Protein AF-A0A373ZWE9-F1 (afdb_monomer)

Sequence (363 aa):
MNSPKEQDCVLLTLTKDNKIERVRHCTHSDDKLRDYFDAIIAKFKNDFYAMKDIWVLKMVFTDKSRIPDIAIMDQYETLQKLLRNPQLYGIKEHKAFLVHDLDFCSLHGFDPLSYEGAHEKIAKRIGVYAYTDDFRAIRTDRGVHVFTSDETGDHAIENCLSYYEGHFFSTKRGTDRFDLITVRPIDQIPQGILNPFADTVDWNTAPLDLPDDFFCKGVTMLELTEKKIDMLPTVSNYWSFSHENEISDISSSTDVYDYCCLIGICEGDIQRPDMIEGEWYESFSLENRFDDLLEELDDCDDNIERENVSSRIKKLAAKILTEEFADFRYCREPEKIEEQLQQIQTPETEDFQENSNKPKMKI

Solvent-accessible surface area (backbone atoms only — not comparable to full-atom values): 20715 Å² total; per-residue (Å²): 132,83,71,81,75,76,40,31,31,41,40,36,34,26,42,76,87,63,44,75,78,44,80,46,83,41,54,68,58,64,69,60,53,50,57,48,51,52,55,50,35,64,72,38,68,91,35,70,81,57,23,46,43,25,37,36,40,40,36,32,30,77,46,70,89,52,60,73,68,61,89,81,48,64,55,61,64,50,51,51,52,49,66,65,42,30,65,84,52,35,37,80,47,71,50,65,42,43,42,47,57,51,42,51,14,62,76,73,70,40,52,59,87,41,77,76,27,29,58,33,52,48,34,71,73,72,61,80,77,87,70,56,93,45,28,43,31,41,38,42,75,81,33,27,36,38,19,50,78,46,74,62,14,52,52,4,50,50,43,44,50,27,51,51,53,58,30,45,38,35,73,46,40,58,45,62,48,40,29,40,27,43,35,44,67,75,44,89,75,62,75,88,28,51,28,43,48,57,87,76,68,63,86,83,60,44,57,62,70,53,64,70,59,47,30,54,68,94,67,34,62,47,64,41,53,51,43,80,47,64,45,59,36,25,69,69,36,47,48,47,60,60,70,68,57,88,80,65,91,50,64,80,36,68,70,50,52,38,50,50,51,34,47,34,29,50,74,56,81,40,85,50,70,90,68,61,74,53,74,85,91,45,65,64,82,66,39,78,80,43,47,73,57,50,56,52,43,73,68,43,91,48,71,68,54,34,52,54,40,52,52,48,53,24,51,50,32,51,48,46,49,58,72,76,39,63,63,46,46,79,45,78,54,69,68,62,51,51,52,52,52,50,55,74,69,48,75,83,80,72,85,78,80,78,80,81,84,76,82,86,78,89,130

Nearest PDB structures (foldseek):
  8ges-assembly2_C  TM=5.532E-01  e=1.195E+00  Roseburia hominis

Structure (mmCIF, N/CA/C/O backbone):
data_AF-A0A373ZWE9-F1
#
_entry.id   AF-A0A373ZWE9-F1
#
loop_
_atom_site.group_PDB
_atom_site.id
_atom_site.type_symbol
_atom_site.label_atom_id
_atom_site.label_alt_id
_atom_site.label_comp_id
_atom_site.label_asym_id
_atom_site.label_entity_id
_atom_site.label_seq_id
_atom_site.pdbx_PDB_ins_code
_atom_site.Cartn_x
_atom_site.Cartn_y
_atom_site.Cartn_z
_atom_site.occupancy
_atom_site.B_iso_or_equiv
_atom_site.auth_seq_id
_atom_site.auth_comp_id
_atom_site.auth_asym_id
_atom_site.auth_atom_id
_atom_site.pdbx_PDB_model_num
ATOM 1 N N . MET A 1 1 ? 21.474 -36.080 -15.519 1.00 34.97 1 MET A N 1
ATOM 2 C CA . MET A 1 1 ? 21.275 -34.862 -14.708 1.00 34.97 1 MET A CA 1
ATOM 3 C C . MET A 1 1 ? 21.239 -33.698 -15.677 1.00 34.97 1 MET A C 1
ATOM 5 O O . MET A 1 1 ? 22.249 -33.444 -16.316 1.00 34.97 1 MET A O 1
ATOM 9 N N . ASN A 1 2 ? 20.069 -33.094 -15.894 1.00 35.78 2 ASN A N 1
ATOM 10 C CA . ASN A 1 2 ? 19.966 -31.901 -16.732 1.00 35.78 2 ASN A CA 1
ATOM 11 C C . ASN A 1 2 ? 20.537 -30.734 -15.931 1.00 35.78 2 ASN A C 1
ATOM 13 O O . ASN A 1 2 ? 19.997 -30.418 -14.872 1.00 35.78 2 ASN A O 1
ATOM 17 N N . SER A 1 3 ? 21.619 -30.124 -16.414 1.00 38.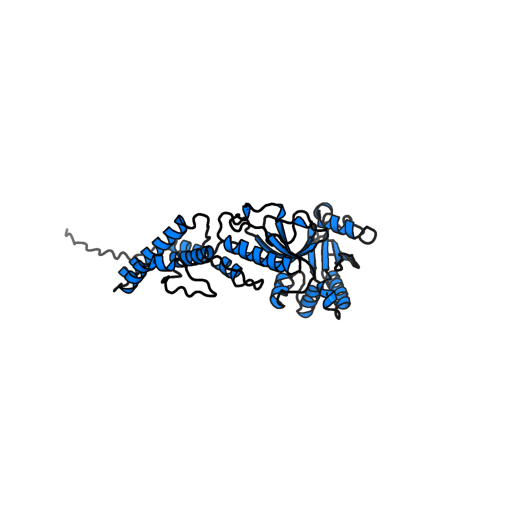97 3 SER A N 1
ATOM 18 C CA . SER A 1 3 ? 22.058 -28.816 -15.929 1.00 38.97 3 SER A CA 1
ATOM 19 C C . SER A 1 3 ? 20.858 -27.859 -15.947 1.00 38.97 3 SER A C 1
ATOM 21 O O . SER A 1 3 ? 20.056 -27.943 -16.890 1.00 38.97 3 SER A O 1
ATOM 23 N N . PRO A 1 4 ? 20.687 -26.975 -14.946 1.00 49.00 4 PRO A N 1
ATOM 24 C CA . PRO A 1 4 ? 19.680 -25.925 -15.033 1.00 49.00 4 PRO A CA 1
ATOM 25 C C . PRO A 1 4 ? 19.909 -25.193 -16.357 1.00 49.00 4 PRO A C 1
ATOM 27 O O . PRO A 1 4 ? 21.027 -24.750 -16.616 1.00 49.00 4 PRO A O 1
ATOM 30 N N . LYS A 1 5 ? 18.903 -25.150 -17.241 1.00 57.03 5 LYS A N 1
ATOM 31 C CA . LYS A 1 5 ? 19.022 -24.387 -18.490 1.00 57.03 5 LYS A CA 1
ATOM 32 C C . LYS A 1 5 ? 19.366 -22.951 -18.103 1.00 57.03 5 LYS A C 1
ATOM 34 O O . LYS A 1 5 ? 18.605 -22.348 -17.346 1.00 57.03 5 LYS A O 1
ATOM 39 N N . GLU A 1 6 ? 20.498 -22.445 -18.591 1.00 61.72 6 GLU A N 1
ATOM 40 C CA . GLU A 1 6 ? 20.842 -21.029 -18.477 1.00 61.72 6 GLU A CA 1
ATOM 41 C C . GLU A 1 6 ? 19.636 -20.220 -18.956 1.00 61.72 6 GLU A C 1
ATOM 43 O O . GLU A 1 6 ? 19.129 -20.445 -20.053 1.00 61.72 6 GLU A O 1
ATOM 48 N N . GLN A 1 7 ? 19.111 -19.358 -18.090 1.00 71.75 7 GLN A N 1
ATOM 49 C CA . GLN A 1 7 ? 17.970 -18.530 -18.448 1.00 71.75 7 GLN A CA 1
ATOM 50 C C . GLN A 1 7 ? 18.487 -17.320 -19.223 1.00 71.75 7 GLN A C 1
ATOM 52 O O . GLN A 1 7 ? 19.394 -16.621 -18.758 1.00 71.75 7 GLN A O 1
ATOM 57 N N . ASP A 1 8 ? 17.934 -17.096 -20.412 1.00 84.25 8 ASP A N 1
ATOM 58 C CA . ASP A 1 8 ? 18.274 -15.941 -21.230 1.00 84.25 8 ASP A CA 1
ATOM 59 C C . ASP A 1 8 ? 17.624 -14.685 -20.649 1.00 84.25 8 ASP A C 1
ATOM 61 O O . ASP A 1 8 ? 16.439 -14.661 -20.311 1.00 84.25 8 ASP A O 1
ATOM 65 N N . CYS A 1 9 ? 18.409 -13.625 -20.534 1.00 86.81 9 CYS A N 1
ATOM 66 C CA . CYS A 1 9 ? 18.007 -12.367 -19.939 1.00 86.81 9 CYS A CA 1
ATOM 67 C C . CYS A 1 9 ? 18.314 -11.209 -20.889 1.00 86.81 9 CYS A C 1
ATOM 69 O O . CYS A 1 9 ? 19.329 -11.193 -21.593 1.00 86.81 9 CYS A O 1
ATOM 71 N N . VAL A 1 10 ? 17.432 -10.218 -20.885 1.00 88.62 10 VAL A N 1
ATOM 72 C CA . VAL A 1 10 ? 17.630 -8.936 -21.555 1.00 88.62 10 VAL A CA 1
ATOM 73 C C . VAL A 1 10 ? 17.659 -7.847 -20.502 1.00 88.62 10 VAL A C 1
ATOM 75 O O . VAL A 1 10 ? 16.789 -7.787 -19.635 1.00 88.62 10 VAL A O 1
ATOM 78 N N . LEU A 1 11 ? 18.670 -6.994 -20.591 1.00 89.88 11 LEU A N 1
ATOM 79 C CA . LEU A 1 11 ? 18.802 -5.785 -19.795 1.00 89.88 11 LEU A CA 1
ATOM 80 C C . LEU A 1 11 ? 18.583 -4.588 -20.709 1.00 89.88 11 LEU A C 1
ATOM 82 O O . LEU A 1 11 ? 19.243 -4.474 -21.747 1.00 89.88 11 LEU A O 1
ATOM 86 N N . LEU A 1 12 ? 17.663 -3.718 -20.315 1.00 91.44 12 LEU A N 1
ATOM 87 C CA . LEU A 1 12 ? 17.390 -2.451 -20.977 1.00 91.44 12 LEU A CA 1
ATOM 88 C C . LEU A 1 12 ? 17.746 -1.309 -20.037 1.00 91.44 12 LEU A C 1
ATOM 90 O O . LEU A 1 12 ? 17.399 -1.360 -18.862 1.00 91.44 12 LEU A O 1
ATOM 94 N N . THR A 1 13 ? 18.399 -0.275 -20.554 1.00 92.06 13 THR A N 1
ATOM 95 C CA . THR A 1 13 ? 18.517 1.013 -19.861 1.00 92.06 13 THR A CA 1
ATOM 96 C C . THR A 1 13 ? 17.561 1.999 -20.507 1.00 92.06 13 THR A C 1
ATOM 98 O O . THR A 1 13 ? 17.624 2.211 -21.720 1.00 92.06 13 THR A O 1
ATOM 101 N N . LEU A 1 14 ? 16.689 2.575 -19.691 1.00 91.44 14 LEU A N 1
ATOM 102 C CA . LEU A 1 14 ? 15.626 3.483 -20.084 1.00 91.44 14 LEU A CA 1
ATOM 103 C C . LEU A 1 14 ? 15.926 4.874 -19.534 1.00 91.44 14 LEU A C 1
ATOM 105 O O . LEU A 1 14 ? 16.205 5.030 -18.343 1.00 91.44 14 LEU A O 1
ATOM 109 N N . THR A 1 15 ? 15.868 5.879 -20.402 1.00 88.75 15 THR A N 1
ATOM 110 C CA . THR A 1 15 ? 15.917 7.280 -19.973 1.00 88.75 15 THR A CA 1
ATOM 111 C C . THR A 1 15 ? 14.585 7.704 -19.350 1.00 88.75 15 THR A C 1
ATOM 113 O O . THR A 1 15 ? 13.608 6.951 -19.378 1.00 88.75 15 THR A O 1
ATOM 116 N N . LYS A 1 16 ? 14.533 8.937 -18.834 1.00 84.88 16 LYS A N 1
ATOM 117 C CA . LYS A 1 16 ? 13.309 9.574 -18.332 1.00 84.88 16 LYS A CA 1
ATOM 118 C C . LYS A 1 16 ? 12.130 9.477 -19.307 1.00 84.88 16 LYS A C 1
ATOM 120 O O . LYS A 1 16 ? 11.043 9.079 -18.923 1.00 84.88 16 LYS A O 1
ATOM 125 N N . ASP A 1 17 ? 12.381 9.734 -20.590 1.00 85.38 17 ASP A N 1
ATOM 126 C CA . ASP A 1 17 ? 11.358 9.695 -21.648 1.00 85.38 17 ASP A CA 1
ATOM 127 C C . ASP A 1 17 ? 11.088 8.275 -22.192 1.00 85.38 17 ASP A C 1
ATOM 129 O O . ASP A 1 17 ? 10.662 8.112 -23.336 1.00 85.38 17 ASP A O 1
ATOM 133 N N . ASN A 1 18 ? 11.404 7.227 -21.423 1.00 87.31 18 ASN A N 1
ATOM 134 C CA . ASN A 1 18 ? 11.279 5.814 -21.808 1.00 87.31 18 ASN A CA 1
ATOM 135 C C . ASN A 1 18 ? 12.079 5.396 -23.056 1.00 87.31 18 ASN A C 1
ATOM 137 O O . ASN A 1 18 ? 11.824 4.342 -23.645 1.00 87.31 18 ASN A O 1
ATOM 141 N N . LYS A 1 19 ? 13.080 6.181 -23.469 1.00 87.94 19 LYS A N 1
ATOM 142 C CA . LYS A 1 19 ? 13.937 5.819 -24.601 1.00 87.94 19 LYS A CA 1
ATOM 143 C C . LYS A 1 19 ? 14.907 4.717 -24.189 1.00 87.94 19 LYS A C 1
ATOM 145 O O . LYS A 1 19 ? 15.614 4.849 -23.189 1.00 87.94 19 LYS A O 1
ATOM 150 N N . ILE A 1 20 ? 15.002 3.667 -25.005 1.00 88.69 20 ILE A N 1
ATOM 151 C CA . ILE A 1 20 ? 15.985 2.601 -24.808 1.00 88.69 20 ILE A CA 1
ATOM 152 C C . ILE A 1 20 ? 17.356 3.117 -25.242 1.00 88.69 20 ILE A C 1
ATOM 154 O O . ILE A 1 20 ? 17.644 3.288 -26.426 1.00 88.69 20 ILE A O 1
ATOM 158 N N . GLU A 1 21 ? 18.223 3.365 -24.269 1.00 87.19 21 GLU A N 1
ATOM 159 C CA . GLU A 1 21 ? 19.583 3.826 -24.529 1.00 87.19 21 GLU A CA 1
ATOM 160 C C . GLU A 1 21 ? 20.548 2.658 -24.754 1.00 87.19 21 GLU A C 1
ATOM 162 O O . GLU A 1 21 ? 21.505 2.754 -25.527 1.00 87.19 21 GLU A O 1
ATOM 167 N N . ARG A 1 22 ? 20.299 1.533 -24.079 1.00 86.75 22 ARG A N 1
ATOM 168 C CA . ARG A 1 22 ? 21.155 0.352 -24.147 1.00 86.75 22 ARG A CA 1
ATOM 169 C C . ARG A 1 22 ? 20.332 -0.921 -24.049 1.00 86.75 22 ARG A C 1
ATOM 171 O O . ARG A 1 22 ? 19.412 -1.006 -23.244 1.00 86.75 22 ARG A O 1
ATOM 178 N N . VAL A 1 23 ? 20.725 -1.911 -24.847 1.00 87.06 23 VAL A N 1
ATOM 179 C CA . VAL A 1 23 ? 20.215 -3.285 -24.810 1.00 87.06 23 VAL A CA 1
ATOM 180 C C . VAL A 1 23 ? 21.400 -4.215 -24.593 1.00 87.06 23 VAL A C 1
ATOM 182 O O . VAL A 1 23 ? 22.420 -4.094 -25.278 1.00 87.06 23 VAL A O 1
ATOM 185 N N . ARG A 1 24 ? 21.291 -5.157 -23.657 1.00 86.31 24 ARG A N 1
ATOM 186 C CA . ARG A 1 24 ? 22.271 -6.236 -23.505 1.00 86.31 24 ARG A CA 1
ATOM 187 C C . ARG A 1 24 ? 21.573 -7.568 -23.320 1.00 86.31 24 ARG A C 1
ATOM 189 O O . ARG A 1 24 ? 20.715 -7.713 -22.461 1.00 86.31 24 ARG A O 1
ATOM 196 N N . HIS A 1 25 ? 22.010 -8.547 -24.101 1.00 84.69 25 HIS A N 1
ATOM 197 C CA . HIS A 1 25 ? 21.647 -9.942 -23.905 1.00 84.69 25 HIS A CA 1
ATOM 198 C C . HIS A 1 25 ? 22.666 -10.575 -22.961 1.00 84.69 25 HIS A C 1
ATOM 200 O O . HIS A 1 25 ? 23.878 -10.483 -23.191 1.00 84.69 25 HIS A O 1
ATOM 206 N N . CYS A 1 26 ? 22.188 -11.220 -21.909 1.00 77.56 26 CYS A N 1
ATOM 207 C CA . CYS A 1 26 ? 23.012 -11.967 -20.975 1.00 77.56 26 CYS A CA 1
ATOM 208 C C . CYS A 1 26 ? 22.374 -13.320 -20.658 1.00 77.56 26 CYS A C 1
ATOM 210 O O . CYS A 1 26 ? 21.183 -13.542 -20.839 1.00 77.56 26 CYS A O 1
ATOM 212 N N . THR A 1 27 ? 23.208 -14.243 -20.204 1.00 69.94 27 THR A N 1
ATOM 213 C CA . THR A 1 27 ? 22.786 -15.481 -19.550 1.00 69.94 27 THR A CA 1
ATOM 214 C C . THR A 1 27 ? 22.745 -15.204 -18.049 1.00 69.94 27 THR A C 1
ATOM 216 O O . THR A 1 27 ? 23.554 -14.408 -17.576 1.00 69.94 27 THR A O 1
ATOM 219 N N . HIS A 1 28 ? 21.842 -15.843 -17.300 1.00 60.69 28 HIS A N 1
ATOM 220 C CA . HIS A 1 28 ? 21.650 -15.640 -15.848 1.00 60.69 28 HIS A CA 1
ATOM 221 C C . HIS A 1 28 ? 22.899 -15.895 -14.966 1.00 60.69 28 HIS A C 1
ATOM 223 O O . HIS A 1 28 ? 22.828 -15.754 -13.758 1.00 60.69 28 HIS A O 1
ATOM 229 N N . SER A 1 29 ? 24.045 -16.277 -15.535 1.00 58.72 29 SER A N 1
ATOM 230 C CA . SER A 1 29 ? 25.328 -16.328 -14.827 1.00 58.72 29 SER A CA 1
ATOM 231 C C . SER A 1 29 ? 25.758 -14.914 -14.389 1.00 58.72 29 SER A C 1
ATOM 233 O O . SER A 1 29 ? 26.020 -14.066 -15.251 1.00 58.72 29 SER A O 1
ATOM 235 N N . ASP A 1 30 ? 25.841 -14.685 -13.077 1.00 62.34 30 ASP A N 1
ATOM 236 C CA . ASP A 1 30 ? 25.913 -13.373 -12.406 1.00 62.34 30 ASP A CA 1
ATOM 237 C C . ASP A 1 30 ? 27.029 -12.413 -12.874 1.00 62.34 30 ASP A C 1
ATOM 239 O O . ASP A 1 30 ? 26.850 -11.194 -12.819 1.00 62.34 30 ASP A O 1
ATOM 243 N N . ASP A 1 31 ? 28.135 -12.909 -13.436 1.00 61.44 31 ASP A N 1
ATOM 244 C CA . ASP A 1 31 ? 29.268 -12.063 -13.852 1.00 61.44 31 ASP A CA 1
ATOM 245 C C . ASP A 1 31 ? 28.891 -11.045 -14.948 1.00 61.44 31 ASP A C 1
ATOM 247 O O . ASP A 1 31 ? 29.271 -9.875 -14.901 1.00 61.44 31 ASP A O 1
ATOM 251 N N . LYS A 1 32 ? 28.068 -11.448 -15.927 1.00 69.00 32 LYS A N 1
ATOM 252 C CA . LYS A 1 32 ? 27.674 -10.564 -17.047 1.00 69.00 32 LYS A CA 1
ATOM 253 C C . LYS A 1 32 ? 26.654 -9.500 -16.641 1.00 69.00 32 LYS A C 1
ATOM 255 O O . LYS A 1 32 ? 26.522 -8.485 -17.335 1.00 69.00 32 LYS A O 1
ATOM 260 N N . LEU A 1 33 ? 25.900 -9.766 -15.575 1.00 78.75 33 LEU A N 1
ATOM 261 C CA . LEU A 1 33 ? 24.924 -8.844 -15.007 1.00 78.75 33 LEU A CA 1
ATOM 262 C C . LEU A 1 33 ? 25.649 -7.732 -14.246 1.00 78.75 33 LEU A C 1
ATOM 264 O O . LEU A 1 33 ? 25.392 -6.557 -14.506 1.00 78.75 33 LEU A O 1
ATOM 268 N N . ARG A 1 34 ? 26.613 -8.098 -13.394 1.00 81.31 34 ARG A N 1
ATOM 269 C CA . ARG A 1 34 ? 27.434 -7.134 -12.652 1.00 81.31 34 ARG A CA 1
ATOM 270 C C . ARG A 1 34 ? 28.217 -6.213 -13.589 1.00 81.31 34 ARG A C 1
ATOM 272 O O . ARG A 1 34 ? 28.085 -5.001 -13.473 1.00 81.31 34 ARG A O 1
ATOM 279 N N . ASP A 1 35 ? 28.864 -6.760 -14.621 1.00 85.12 35 ASP A N 1
ATOM 280 C CA . ASP A 1 35 ? 29.536 -5.960 -15.659 1.00 85.12 35 ASP A CA 1
ATOM 281 C C . ASP A 1 35 ? 28.609 -4.933 -16.335 1.00 85.12 35 ASP A C 1
ATOM 283 O O . ASP A 1 35 ? 29.053 -3.900 -16.840 1.00 85.12 35 ASP A O 1
ATOM 287 N N . TYR A 1 36 ? 27.315 -5.250 -16.465 1.00 88.44 36 TYR A N 1
ATOM 288 C CA . TYR A 1 36 ? 26.346 -4.320 -17.040 1.00 88.44 36 TYR A CA 1
ATOM 289 C C . TYR A 1 36 ? 26.029 -3.183 -16.078 1.00 88.44 36 TYR A C 1
ATOM 291 O O . TYR A 1 36 ? 26.059 -2.023 -16.494 1.00 88.44 36 TYR A O 1
ATOM 299 N N . PHE A 1 37 ? 25.740 -3.520 -14.820 1.00 90.19 37 PHE A N 1
ATOM 300 C CA . PHE A 1 37 ? 25.454 -2.542 -13.779 1.00 90.19 37 PHE A CA 1
ATOM 301 C C . PHE A 1 37 ? 26.646 -1.611 -13.568 1.00 90.19 37 PHE A C 1
ATOM 303 O O . PHE A 1 37 ? 26.472 -0.403 -13.693 1.00 90.19 37 PHE A O 1
ATOM 310 N N . ASP A 1 38 ? 27.859 -2.146 -13.420 1.00 89.56 38 ASP A N 1
ATOM 311 C CA . ASP A 1 38 ? 29.082 -1.356 -13.235 1.00 89.56 38 ASP A CA 1
ATOM 312 C C . ASP A 1 38 ? 29.309 -0.377 -14.394 1.00 89.56 38 ASP A C 1
ATOM 314 O O . ASP A 1 38 ? 29.642 0.791 -14.185 1.00 89.56 38 ASP A O 1
ATOM 318 N N . ALA A 1 39 ? 29.075 -0.818 -15.635 1.00 90.44 39 ALA A N 1
ATOM 319 C CA . ALA A 1 39 ? 29.224 0.038 -16.808 1.00 90.44 39 ALA A CA 1
ATOM 320 C C . ALA A 1 39 ? 28.186 1.173 -16.862 1.00 90.44 39 ALA A C 1
ATOM 322 O O . ALA A 1 39 ? 28.491 2.249 -17.379 1.00 90.44 39 ALA A O 1
ATOM 323 N N . ILE A 1 40 ? 26.960 0.939 -16.383 1.00 91.00 40 ILE A N 1
ATOM 324 C CA . ILE A 1 40 ? 25.915 1.969 -16.316 1.00 91.00 40 ILE A CA 1
ATOM 325 C C . ILE A 1 40 ? 26.172 2.923 -15.147 1.00 91.00 40 ILE A C 1
ATOM 327 O O . ILE A 1 40 ? 26.154 4.134 -15.354 1.00 91.00 40 ILE A O 1
ATOM 331 N N . ILE A 1 41 ? 26.506 2.406 -13.965 1.00 90.81 41 ILE A N 1
ATOM 332 C CA . ILE A 1 41 ? 26.888 3.210 -12.799 1.00 90.81 41 ILE A CA 1
ATOM 333 C C . ILE A 1 41 ? 28.052 4.135 -13.166 1.00 90.81 41 ILE A C 1
ATOM 335 O O . ILE A 1 41 ? 27.950 5.348 -13.007 1.00 90.81 41 ILE A O 1
ATOM 339 N N . ALA A 1 42 ? 29.130 3.600 -13.749 1.00 90.81 42 ALA A N 1
ATOM 340 C CA . ALA A 1 42 ? 30.303 4.384 -14.138 1.00 90.81 42 ALA A CA 1
ATOM 341 C C . ALA A 1 42 ? 29.973 5.516 -15.123 1.00 90.81 42 ALA A C 1
ATOM 343 O O . ALA A 1 42 ? 30.589 6.580 -15.064 1.00 90.81 42 ALA A O 1
ATOM 344 N N . LYS A 1 43 ? 28.994 5.305 -16.011 1.00 89.94 43 LYS A N 1
ATOM 345 C CA . LYS A 1 43 ? 28.545 6.318 -16.969 1.00 89.94 43 LYS A CA 1
ATOM 346 C C . LYS A 1 43 ? 27.863 7.502 -16.281 1.00 89.94 43 LYS A C 1
ATOM 348 O O . LYS A 1 43 ? 28.096 8.636 -16.690 1.00 89.94 43 LYS A O 1
ATOM 353 N N . PHE A 1 44 ? 27.045 7.243 -15.264 1.00 86.25 44 PHE A N 1
ATOM 354 C CA . PHE A 1 44 ? 26.266 8.277 -14.576 1.00 86.25 44 PHE A CA 1
ATOM 355 C C . PHE A 1 44 ? 26.886 8.729 -13.244 1.00 86.25 44 PHE A C 1
ATOM 357 O O . PHE A 1 44 ? 26.362 9.642 -12.621 1.00 86.25 44 PHE A O 1
ATOM 364 N N . LYS A 1 45 ? 28.027 8.153 -12.828 1.00 81.75 45 LYS A N 1
ATOM 365 C CA . LYS A 1 45 ? 28.676 8.338 -11.509 1.00 81.75 45 LYS A CA 1
ATOM 366 C C . LYS A 1 45 ? 28.818 9.785 -11.035 1.00 81.75 45 LYS A C 1
ATOM 368 O O . LYS A 1 45 ? 28.770 10.047 -9.841 1.00 81.75 45 LYS A O 1
ATOM 373 N N . ASN A 1 46 ? 29.018 10.712 -11.966 1.00 80.38 46 ASN A N 1
ATOM 374 C CA . ASN A 1 46 ? 29.256 12.122 -11.658 1.00 80.38 46 ASN A CA 1
ATOM 375 C C . ASN A 1 46 ? 28.012 13.008 -11.846 1.00 80.38 46 ASN A C 1
ATOM 377 O O . ASN A 1 46 ? 28.118 14.223 -11.704 1.00 80.38 46 ASN A O 1
ATOM 381 N N . ASP A 1 47 ? 26.863 12.422 -12.183 1.00 82.25 47 ASP A N 1
ATOM 382 C CA . ASP A 1 47 ? 25.603 13.124 -12.410 1.00 82.25 47 ASP A CA 1
ATOM 383 C C . ASP A 1 47 ? 24.474 12.442 -11.628 1.00 82.25 47 ASP A C 1
ATOM 385 O O . ASP A 1 47 ? 23.706 11.626 -12.144 1.00 82.25 47 ASP A O 1
ATOM 389 N N . PHE A 1 48 ? 24.400 12.789 -10.342 1.00 73.00 48 PHE A N 1
ATOM 390 C CA . PHE A 1 48 ? 23.352 12.320 -9.438 1.00 73.00 48 PHE A CA 1
ATOM 391 C C . PHE A 1 48 ? 21.950 12.656 -9.968 1.00 73.00 48 PHE A C 1
ATOM 393 O O . PHE A 1 48 ? 21.033 11.841 -9.871 1.00 73.00 48 PHE A O 1
ATOM 400 N N . TYR A 1 49 ? 21.798 13.835 -10.582 1.00 75.06 49 TYR A N 1
ATOM 401 C CA . TYR A 1 49 ? 20.518 14.278 -11.123 1.00 75.06 49 TYR A CA 1
ATOM 402 C C . TYR A 1 49 ? 20.078 13.461 -12.333 1.00 75.06 49 TYR A C 1
ATOM 404 O O . TYR A 1 49 ? 18.884 13.258 -12.511 1.00 75.06 49 TYR A O 1
ATOM 412 N N . ALA A 1 50 ? 21.012 12.958 -13.138 1.00 78.19 50 ALA A N 1
ATOM 413 C CA . ALA A 1 50 ? 20.684 12.010 -14.191 1.00 78.19 50 ALA A CA 1
ATOM 414 C C . ALA A 1 50 ? 20.367 10.620 -13.626 1.00 78.19 50 ALA A C 1
ATOM 416 O O . ALA A 1 50 ? 19.388 10.015 -14.050 1.00 78.19 50 ALA A O 1
ATOM 417 N N . MET A 1 51 ? 21.152 10.107 -12.666 1.00 81.44 51 MET A N 1
ATOM 418 C CA . MET A 1 51 ? 20.992 8.741 -12.135 1.00 81.44 51 MET A CA 1
ATOM 419 C C . MET A 1 51 ? 19.582 8.423 -11.645 1.00 81.44 51 MET A C 1
ATOM 421 O O . MET A 1 51 ? 19.100 7.311 -11.869 1.00 81.44 51 MET A O 1
ATOM 425 N N . LYS A 1 52 ? 18.948 9.387 -10.974 1.00 77.75 52 LYS A N 1
ATOM 426 C CA . LYS A 1 52 ? 17.613 9.233 -10.391 1.00 77.75 52 LYS A CA 1
ATOM 427 C C . LYS A 1 52 ? 16.538 8.932 -11.440 1.00 77.75 52 LYS A C 1
ATOM 429 O O . LYS A 1 52 ? 15.596 8.209 -11.160 1.00 77.75 52 LYS A O 1
ATOM 434 N N . ASP A 1 53 ? 16.726 9.406 -12.670 1.00 84.25 53 ASP A N 1
ATOM 435 C CA . ASP A 1 53 ? 15.748 9.262 -13.744 1.00 84.25 53 ASP A CA 1
ATOM 436 C C . ASP A 1 53 ? 16.084 8.114 -14.711 1.00 84.25 53 ASP A C 1
ATOM 438 O O . ASP A 1 53 ? 15.335 7.879 -15.665 1.00 84.25 53 ASP A O 1
ATOM 442 N N . ILE A 1 54 ? 17.184 7.382 -14.501 1.00 90.25 54 ILE A N 1
ATOM 443 C CA . ILE A 1 54 ? 17.559 6.246 -15.351 1.00 90.25 54 ILE A CA 1
ATOM 444 C C . ILE A 1 54 ? 17.109 4.939 -14.715 1.00 90.25 54 ILE A C 1
ATOM 446 O O . ILE A 1 54 ? 17.554 4.554 -13.633 1.00 90.25 54 ILE A O 1
ATOM 450 N N . TRP A 1 55 ? 16.279 4.216 -15.459 1.00 92.50 55 TRP A N 1
ATOM 451 C CA . TRP A 1 55 ? 15.772 2.915 -15.057 1.00 92.50 55 TRP A CA 1
ATOM 452 C C . TRP A 1 55 ? 16.517 1.810 -15.794 1.00 92.50 55 TRP A C 1
ATOM 454 O O . TRP A 1 55 ? 16.865 1.928 -16.972 1.00 92.50 55 TRP A O 1
ATOM 464 N N . VAL A 1 56 ? 16.745 0.699 -15.108 1.00 92.94 56 VAL A N 1
ATOM 465 C CA . VAL A 1 56 ? 17.221 -0.544 -15.701 1.00 92.94 56 VAL A CA 1
ATOM 466 C C . VAL A 1 56 ? 16.117 -1.578 -15.585 1.00 92.94 56 VAL A C 1
ATOM 468 O O . VAL A 1 56 ? 15.641 -1.868 -14.493 1.00 92.94 56 VAL A O 1
ATOM 471 N N . LEU A 1 57 ? 15.716 -2.156 -16.713 1.00 92.31 57 LEU A N 1
ATOM 472 C CA . LEU A 1 57 ? 14.736 -3.232 -16.767 1.00 92.31 57 LEU A CA 1
ATOM 473 C C . LEU A 1 57 ? 15.441 -4.546 -17.098 1.00 92.31 57 LEU A C 1
ATOM 475 O O . LEU A 1 57 ? 16.038 -4.697 -18.165 1.00 92.31 57 LEU A O 1
ATOM 479 N N . LYS A 1 58 ? 15.337 -5.509 -16.187 1.00 91.06 58 LYS A N 1
ATOM 480 C CA . LYS A 1 58 ? 15.738 -6.901 -16.388 1.00 91.06 58 LYS A CA 1
ATOM 481 C C . LYS A 1 58 ? 14.514 -7.704 -16.801 1.00 91.06 58 LYS A C 1
ATOM 483 O O . LYS A 1 58 ? 13.516 -7.684 -16.093 1.00 91.06 58 LYS A O 1
ATOM 488 N N . MET A 1 59 ? 14.599 -8.441 -17.903 1.00 90.50 59 MET A N 1
ATOM 489 C CA . MET A 1 59 ? 13.562 -9.374 -18.355 1.00 90.50 59 MET A CA 1
ATOM 490 C C . MET A 1 59 ? 14.167 -10.753 -18.582 1.00 90.50 59 MET A C 1
ATOM 492 O O . MET A 1 59 ? 15.125 -10.895 -19.341 1.00 90.50 59 MET A O 1
ATOM 496 N N . VAL A 1 60 ? 13.593 -11.770 -17.949 1.00 89.50 60 VAL A N 1
ATOM 497 C CA . VAL A 1 60 ? 14.032 -13.162 -18.059 1.00 89.50 60 VAL A CA 1
ATOM 498 C C . VAL A 1 60 ? 13.090 -13.915 -18.987 1.00 89.50 60 VAL A C 1
ATOM 500 O O . VAL A 1 60 ? 11.889 -14.018 -18.726 1.00 89.50 60 VAL A O 1
ATOM 503 N N . PHE A 1 61 ? 13.637 -14.474 -20.060 1.00 88.44 61 PHE A N 1
ATOM 504 C CA . PHE A 1 61 ? 12.895 -15.202 -21.079 1.00 88.44 61 PHE A CA 1
ATOM 505 C C . PHE A 1 61 ? 12.984 -16.715 -20.862 1.00 88.44 61 PHE A C 1
ATOM 507 O O . PHE A 1 61 ? 13.959 -17.268 -20.357 1.00 88.44 61 PHE A O 1
ATOM 514 N N . THR A 1 62 ? 11.922 -17.404 -21.267 1.00 86.25 62 THR A N 1
ATOM 515 C CA . THR A 1 62 ? 11.836 -18.871 -21.303 1.00 86.25 62 THR A CA 1
ATOM 516 C C . THR A 1 62 ? 12.852 -19.502 -22.254 1.00 86.25 62 THR A C 1
ATOM 518 O O . THR A 1 62 ? 13.296 -20.618 -21.982 1.00 86.25 62 THR A O 1
ATOM 521 N N . ASP A 1 63 ? 13.168 -18.822 -23.359 1.00 81.50 63 ASP A N 1
ATOM 522 C CA . ASP A 1 63 ? 14.104 -19.256 -24.395 1.00 81.50 63 ASP A CA 1
ATOM 523 C C . ASP A 1 63 ? 14.582 -18.063 -25.237 1.00 81.50 63 ASP A C 1
ATOM 525 O O . ASP A 1 63 ? 13.803 -17.149 -25.532 1.00 81.50 63 ASP A O 1
ATOM 529 N N . LYS A 1 64 ? 15.835 -18.115 -25.695 1.00 80.94 64 LYS A N 1
ATOM 530 C CA . LYS A 1 64 ? 16.460 -17.095 -26.542 1.00 80.94 64 LYS A CA 1
ATOM 531 C C . LYS A 1 64 ? 15.674 -16.763 -27.809 1.00 80.94 64 LYS A C 1
ATOM 533 O O . LYS A 1 64 ? 15.674 -15.607 -28.224 1.00 80.94 64 LYS A O 1
ATOM 538 N N . SER A 1 65 ? 15.010 -17.741 -28.435 1.00 81.56 65 SER A N 1
ATOM 539 C CA . SER A 1 65 ? 14.275 -17.521 -29.695 1.00 81.56 65 SER A CA 1
ATOM 540 C C . SER A 1 65 ? 13.076 -16.581 -29.554 1.00 81.56 65 SER A C 1
ATOM 542 O O . SER A 1 65 ? 12.579 -16.070 -30.555 1.00 81.56 65 SER A O 1
ATOM 544 N N . ARG A 1 66 ? 12.615 -16.342 -28.320 1.00 82.88 66 ARG A N 1
ATOM 545 C CA . ARG A 1 66 ? 11.498 -15.438 -28.028 1.00 82.88 66 ARG A CA 1
ATOM 546 C C . ARG A 1 66 ? 11.919 -13.996 -27.782 1.00 82.88 66 ARG A C 1
ATOM 548 O O . ARG A 1 66 ? 11.051 -13.137 -27.654 1.00 82.88 66 ARG A O 1
ATOM 555 N N . ILE A 1 67 ? 13.220 -13.731 -27.699 1.00 82.50 67 ILE A N 1
ATOM 556 C CA . ILE A 1 67 ? 13.720 -12.379 -27.494 1.00 82.50 67 ILE A CA 1
ATOM 557 C C . ILE A 1 67 ? 13.567 -11.609 -28.813 1.00 82.50 67 ILE A C 1
ATOM 559 O O . ILE A 1 67 ? 14.186 -12.001 -29.805 1.00 82.50 67 ILE A O 1
ATOM 563 N N . PRO A 1 68 ? 12.763 -10.530 -28.855 1.00 79.38 68 PRO A N 1
ATOM 564 C CA . PRO A 1 68 ? 12.652 -9.710 -30.053 1.00 79.38 68 PRO A CA 1
ATOM 565 C C . PRO A 1 68 ? 13.963 -8.967 -30.324 1.00 79.38 68 PRO A C 1
ATOM 567 O O . PRO A 1 68 ? 14.742 -8.691 -29.410 1.00 79.38 68 PRO A O 1
ATOM 570 N N . ASP A 1 69 ? 14.194 -8.598 -31.583 1.00 79.94 69 ASP A N 1
ATOM 571 C CA . ASP A 1 69 ? 15.319 -7.734 -31.941 1.00 79.94 69 ASP A CA 1
ATOM 572 C C . ASP A 1 69 ? 14.988 -6.267 -31.623 1.00 79.94 69 ASP A C 1
ATOM 574 O O . ASP A 1 69 ? 14.539 -5.488 -32.466 1.00 79.94 69 ASP A O 1
ATOM 578 N N . ILE A 1 70 ? 15.180 -5.904 -30.354 1.00 76.12 70 ILE A N 1
ATOM 579 C CA . ILE A 1 70 ? 14.829 -4.589 -29.797 1.00 76.12 70 ILE A CA 1
ATOM 580 C C . ILE A 1 70 ? 15.627 -3.454 -30.464 1.00 76.12 70 ILE A C 1
ATOM 582 O O . ILE A 1 70 ? 15.179 -2.311 -30.475 1.00 76.12 70 ILE A O 1
ATOM 586 N N . ALA A 1 71 ? 16.798 -3.743 -31.042 1.00 70.19 71 ALA A N 1
ATOM 587 C CA . ALA A 1 71 ? 17.642 -2.725 -31.666 1.00 70.19 71 ALA A CA 1
ATOM 588 C C . ALA A 1 71 ? 17.110 -2.247 -33.029 1.00 70.19 71 ALA A C 1
ATOM 590 O O . ALA A 1 71 ? 17.459 -1.148 -33.460 1.00 70.19 71 ALA A O 1
ATOM 591 N N . ILE A 1 72 ? 16.290 -3.059 -33.704 1.00 63.56 72 ILE A N 1
ATOM 592 C CA . ILE A 1 72 ? 15.802 -2.795 -35.069 1.00 63.56 72 ILE A CA 1
ATOM 593 C C . ILE A 1 72 ? 14.345 -2.303 -35.072 1.00 63.56 72 ILE A C 1
ATOM 595 O O . ILE A 1 72 ? 13.918 -1.627 -36.008 1.00 63.56 72 ILE A O 1
ATOM 599 N N . MET A 1 73 ? 13.573 -2.640 -34.041 1.00 71.06 73 MET A N 1
ATOM 600 C CA . MET A 1 73 ? 12.145 -2.329 -33.960 1.00 71.06 73 MET A CA 1
ATOM 601 C C . MET A 1 73 ? 11.867 -0.919 -33.423 1.00 71.06 73 MET A C 1
ATOM 603 O O . MET A 1 73 ? 12.743 -0.267 -32.854 1.00 71.06 73 MET A O 1
ATOM 607 N N . ASP A 1 74 ? 10.614 -0.466 -33.561 1.00 77.06 74 ASP A N 1
ATOM 608 C CA . ASP A 1 74 ? 10.115 0.672 -32.788 1.00 77.06 74 ASP A CA 1
ATOM 609 C C . ASP A 1 74 ? 10.243 0.332 -31.298 1.00 77.06 74 ASP A C 1
ATOM 611 O O . ASP A 1 74 ? 9.537 -0.532 -30.767 1.00 77.06 74 ASP A O 1
ATOM 615 N N . GLN A 1 75 ? 11.215 0.965 -30.646 1.00 79.88 75 GLN A N 1
ATOM 616 C CA . GLN A 1 75 ? 11.609 0.664 -29.274 1.00 79.88 75 GLN A CA 1
ATOM 617 C C . GLN A 1 75 ? 10.469 0.905 -28.285 1.00 79.88 75 GLN A C 1
ATOM 619 O O . GLN A 1 75 ? 10.327 0.147 -27.325 1.00 79.88 75 GLN A O 1
ATOM 624 N N . TYR A 1 76 ? 9.640 1.917 -28.540 1.00 78.75 76 TYR A N 1
ATOM 625 C CA . TYR A 1 76 ? 8.537 2.290 -27.668 1.00 78.75 76 TYR A CA 1
ATOM 626 C C . TYR A 1 76 ? 7.385 1.290 -27.790 1.00 78.75 76 TYR A C 1
ATOM 628 O O . TYR A 1 76 ? 6.977 0.691 -26.793 1.00 78.75 76 TYR A O 1
ATOM 636 N N . GLU A 1 77 ? 6.936 1.006 -29.017 1.00 82.00 77 GLU A N 1
ATOM 637 C CA . GLU A 1 77 ? 5.872 0.021 -29.253 1.00 82.00 77 GLU A CA 1
ATOM 638 C C . GLU A 1 77 ? 6.298 -1.388 -28.790 1.00 82.00 77 GLU A C 1
ATOM 640 O O . GLU A 1 77 ? 5.497 -2.169 -28.267 1.00 82.00 77 GLU A O 1
ATOM 645 N N . THR A 1 78 ? 7.583 -1.719 -28.944 1.00 83.00 78 THR A N 1
ATOM 646 C CA . THR A 1 78 ? 8.150 -2.989 -28.474 1.00 83.00 78 THR A CA 1
ATOM 647 C C . THR A 1 78 ? 8.124 -3.081 -26.951 1.00 83.00 78 THR A C 1
ATOM 649 O O . THR A 1 78 ? 7.697 -4.106 -26.416 1.00 83.00 78 THR A O 1
ATOM 652 N N . LEU A 1 79 ? 8.528 -2.021 -26.244 1.00 84.81 79 LEU A N 1
ATOM 653 C CA . LEU A 1 79 ? 8.512 -1.980 -24.781 1.00 84.81 79 LEU A CA 1
ATOM 654 C C . LEU A 1 79 ? 7.085 -2.127 -24.233 1.00 84.81 79 LEU A C 1
ATOM 656 O O . LEU A 1 79 ? 6.854 -2.962 -23.357 1.00 84.81 79 LEU A O 1
ATOM 660 N N . GLN A 1 80 ? 6.120 -1.404 -24.813 1.00 84.88 80 GLN A N 1
ATOM 661 C CA . GLN A 1 80 ? 4.698 -1.534 -24.477 1.00 84.88 80 GLN A CA 1
ATOM 662 C C . GLN A 1 80 ? 4.205 -2.972 -24.649 1.00 84.88 80 GLN A C 1
ATOM 664 O O . GLN A 1 80 ? 3.591 -3.540 -23.748 1.00 84.88 80 GLN A O 1
ATOM 669 N N . LYS A 1 81 ? 4.493 -3.599 -25.797 1.00 84.62 81 LYS A N 1
ATOM 670 C CA . LYS A 1 81 ? 4.065 -4.975 -26.089 1.00 84.62 81 LYS A CA 1
ATOM 671 C C . LYS A 1 81 ? 4.641 -5.985 -25.097 1.00 84.62 81 LYS A C 1
ATOM 673 O O . LYS A 1 81 ? 3.895 -6.845 -24.622 1.00 84.62 81 LYS A O 1
ATOM 678 N N . LEU A 1 82 ? 5.937 -5.882 -24.792 1.00 86.62 82 LEU A N 1
ATOM 679 C CA . LEU A 1 82 ? 6.628 -6.806 -23.888 1.00 86.62 82 LEU A CA 1
ATOM 680 C C . LEU A 1 82 ? 6.091 -6.717 -22.461 1.00 86.62 82 LEU A C 1
ATOM 682 O O . LEU A 1 82 ? 5.875 -7.748 -21.830 1.00 86.62 82 LEU A O 1
ATOM 686 N N . LEU A 1 83 ? 5.846 -5.504 -21.972 1.00 87.25 83 LEU A N 1
ATOM 687 C CA . LEU A 1 83 ? 5.403 -5.277 -20.600 1.00 87.25 83 LEU A CA 1
ATOM 688 C C . LEU A 1 83 ? 3.889 -5.448 -20.415 1.00 87.25 83 LEU A C 1
ATOM 690 O O . LEU A 1 83 ? 3.459 -5.892 -19.355 1.00 87.25 83 LEU A O 1
ATOM 694 N N . ARG A 1 84 ? 3.069 -5.176 -21.440 1.00 86.31 84 ARG A N 1
ATOM 695 C CA . ARG A 1 84 ? 1.609 -5.361 -21.359 1.00 86.31 84 ARG A CA 1
ATOM 696 C C . ARG A 1 84 ? 1.210 -6.834 -21.291 1.00 86.31 84 ARG A C 1
ATOM 698 O O . ARG A 1 84 ? 0.256 -7.181 -20.606 1.00 86.31 84 ARG A O 1
ATOM 705 N N . ASN A 1 85 ? 1.906 -7.705 -22.026 1.00 83.81 85 ASN A N 1
ATOM 706 C CA . ASN A 1 85 ? 1.600 -9.139 -22.078 1.00 83.81 85 ASN A CA 1
ATOM 707 C C . ASN A 1 85 ? 2.872 -10.003 -22.009 1.00 83.81 85 ASN A C 1
ATOM 709 O O . ASN A 1 85 ? 3.167 -10.738 -22.959 1.00 83.81 85 ASN A O 1
ATOM 713 N N . PRO A 1 86 ? 3.618 -9.976 -20.889 1.00 85.62 86 PRO A N 1
ATOM 714 C CA . PRO A 1 86 ? 4.930 -10.619 -20.783 1.00 85.62 86 PRO A CA 1
ATOM 715 C C . PRO A 1 86 ? 4.882 -12.120 -21.092 1.00 85.62 86 PRO A C 1
ATOM 717 O O . PRO A 1 86 ? 5.761 -12.661 -21.765 1.00 85.62 86 PRO A O 1
ATOM 720 N N . GLN A 1 87 ? 3.795 -12.787 -20.700 1.00 85.88 87 GLN A N 1
ATOM 721 C CA . GLN A 1 87 ? 3.610 -14.223 -20.914 1.00 85.88 87 GLN A CA 1
ATOM 722 C C . GLN A 1 87 ? 3.516 -14.609 -22.400 1.00 85.88 87 GLN A C 1
ATOM 724 O O . GLN A 1 87 ? 4.026 -15.663 -22.789 1.00 85.88 87 GLN A O 1
ATOM 729 N N . LEU A 1 88 ? 2.937 -13.757 -23.259 1.00 85.12 88 LEU A N 1
ATOM 730 C CA . LEU A 1 88 ? 2.852 -14.026 -24.705 1.00 85.12 88 LEU A CA 1
ATOM 731 C C . LEU A 1 88 ? 4.243 -14.075 -25.347 1.00 85.12 88 LEU A C 1
ATOM 733 O O . LEU A 1 88 ? 4.501 -14.905 -26.219 1.00 85.12 88 LEU A O 1
ATOM 737 N N . TYR A 1 89 ? 5.162 -13.254 -24.845 1.00 84.50 89 TYR A N 1
ATOM 738 C CA . TYR A 1 89 ? 6.561 -13.211 -25.272 1.00 84.50 89 TYR A CA 1
ATOM 739 C C . TYR A 1 89 ? 7.446 -14.195 -24.495 1.00 84.50 89 TYR A C 1
ATOM 741 O O . TYR A 1 89 ? 8.653 -14.261 -24.703 1.00 84.50 89 TYR A O 1
ATOM 749 N N . GLY A 1 90 ? 6.852 -15.022 -23.629 1.00 87.12 90 GLY A N 1
ATOM 750 C CA . GLY A 1 90 ? 7.571 -15.999 -22.822 1.00 87.12 90 GLY A CA 1
ATOM 751 C C . GLY A 1 90 ? 8.515 -15.372 -21.798 1.00 87.12 90 GLY A C 1
ATOM 752 O O . GLY A 1 90 ? 9.519 -16.007 -21.472 1.00 87.12 90 GLY A O 1
ATOM 753 N N . ILE A 1 91 ? 8.215 -14.164 -21.315 1.00 89.06 91 ILE A N 1
ATOM 754 C CA . ILE A 1 91 ? 8.900 -13.524 -20.188 1.00 89.06 91 ILE A CA 1
ATOM 755 C C . ILE A 1 91 ? 8.364 -14.152 -18.898 1.00 89.06 91 ILE A C 1
ATOM 757 O O . ILE A 1 91 ? 7.169 -14.076 -18.614 1.00 89.06 91 ILE A O 1
ATOM 761 N N . LYS A 1 92 ? 9.247 -14.789 -18.124 1.00 88.44 92 LYS A N 1
ATOM 762 C CA . LYS A 1 92 ? 8.905 -15.418 -16.836 1.00 88.44 92 LYS A CA 1
ATOM 763 C C . LYS A 1 92 ? 8.910 -14.428 -15.684 1.00 88.44 92 LYS A C 1
ATOM 765 O O . LYS A 1 92 ? 8.114 -14.552 -14.764 1.00 88.44 92 LYS A O 1
ATOM 770 N N . GLU A 1 93 ? 9.841 -13.488 -15.739 1.00 87.19 93 GLU A N 1
ATOM 771 C CA . GLU A 1 93 ? 10.112 -12.525 -14.685 1.00 87.19 93 GLU A CA 1
ATOM 772 C C . GLU A 1 93 ? 10.593 -11.236 -15.339 1.00 87.19 93 GLU A C 1
ATOM 774 O O . GLU A 1 93 ? 11.338 -11.267 -16.324 1.00 87.19 93 GLU A O 1
ATOM 779 N N . HIS A 1 94 ? 10.184 -10.105 -14.784 1.00 88.88 94 HIS A N 1
ATOM 780 C CA . HIS A 1 94 ? 10.797 -8.824 -15.072 1.00 88.88 94 HIS A CA 1
ATOM 781 C C . HIS A 1 94 ? 10.951 -8.038 -13.772 1.00 88.88 94 HIS A C 1
ATOM 783 O O . HIS A 1 94 ? 10.100 -8.127 -12.890 1.00 88.88 94 HIS A O 1
ATOM 789 N N . LYS A 1 95 ? 12.054 -7.302 -13.644 1.00 89.44 95 LYS A N 1
ATOM 790 C CA . LYS A 1 95 ? 12.365 -6.485 -12.468 1.00 89.44 95 LYS A CA 1
ATOM 791 C C . LYS A 1 95 ? 12.984 -5.169 -12.915 1.00 89.44 95 LYS A C 1
ATOM 793 O O . LYS A 1 95 ? 13.862 -5.162 -13.782 1.00 89.44 95 LYS A O 1
ATOM 798 N N . ALA A 1 96 ? 12.505 -4.079 -12.333 1.00 91.25 96 ALA A N 1
ATOM 799 C CA . ALA A 1 96 ? 13.016 -2.739 -12.555 1.00 91.25 96 ALA A CA 1
ATOM 800 C C . ALA A 1 96 ? 13.967 -2.322 -11.424 1.00 91.25 96 ALA A C 1
ATOM 802 O O . ALA A 1 96 ? 13.856 -2.810 -10.300 1.00 91.25 96 ALA A O 1
ATOM 803 N N . PHE A 1 97 ? 14.901 -1.433 -11.749 1.00 91.00 97 PHE A N 1
ATOM 804 C CA . PHE A 1 97 ? 15.870 -0.846 -10.826 1.00 91.00 97 PHE A CA 1
ATOM 805 C C . PHE A 1 97 ? 16.102 0.611 -11.208 1.00 91.00 97 PHE A C 1
ATOM 807 O O . PHE A 1 97 ? 16.140 0.919 -12.403 1.00 91.00 97 PHE A O 1
ATOM 814 N N . LEU A 1 98 ? 16.370 1.474 -10.232 1.00 90.44 98 LEU A N 1
ATOM 815 C CA . LEU A 1 98 ? 17.027 2.751 -10.508 1.00 90.44 98 LEU A CA 1
ATOM 816 C C . LEU A 1 98 ? 18.532 2.543 -10.611 1.00 90.44 98 LEU A C 1
ATOM 818 O O . LEU A 1 98 ? 19.111 1.744 -9.876 1.00 90.44 98 LEU A O 1
ATOM 822 N N . VAL A 1 99 ? 19.199 3.305 -11.477 1.00 91.38 99 VAL A N 1
ATOM 823 C CA . VAL A 1 99 ? 20.673 3.329 -11.483 1.00 91.38 99 VAL A CA 1
ATOM 824 C C . VAL A 1 99 ? 21.218 3.808 -10.140 1.00 91.38 99 VAL A C 1
ATOM 826 O O . VAL A 1 99 ? 22.244 3.300 -9.694 1.00 91.38 99 VAL A O 1
ATOM 829 N N . HIS A 1 100 ? 20.500 4.710 -9.473 1.00 89.00 100 HIS A N 1
ATOM 830 C CA . HIS A 1 100 ? 20.798 5.126 -8.108 1.00 89.00 100 HIS A CA 1
ATOM 831 C C . HIS A 1 100 ? 20.852 3.938 -7.126 1.00 89.00 100 HIS A C 1
ATOM 833 O O . HIS A 1 100 ? 21.828 3.788 -6.395 1.00 89.00 100 HIS A O 1
ATOM 839 N N . ASP A 1 101 ? 19.864 3.038 -7.161 1.00 89.88 101 ASP A N 1
ATOM 840 C CA . ASP A 1 101 ? 19.845 1.842 -6.306 1.00 89.88 101 ASP A CA 1
ATOM 841 C C . ASP A 1 101 ? 21.011 0.902 -6.608 1.00 89.88 101 ASP A C 1
ATOM 843 O O . ASP A 1 101 ? 21.582 0.292 -5.703 1.00 89.88 101 ASP A O 1
ATOM 847 N N . LEU A 1 102 ? 21.369 0.777 -7.889 1.00 91.69 102 LEU A N 1
ATOM 848 C CA . LEU A 1 102 ? 22.501 -0.038 -8.317 1.00 91.69 102 LEU A CA 1
ATOM 849 C C . LEU A 1 102 ? 23.825 0.531 -7.785 1.00 91.69 102 LEU A C 1
ATOM 851 O O . LEU A 1 102 ? 24.660 -0.239 -7.307 1.00 91.69 102 LEU A O 1
ATOM 855 N N . ASP A 1 103 ? 24.011 1.854 -7.830 1.00 90.50 103 ASP A N 1
ATOM 856 C CA . ASP A 1 103 ? 25.184 2.523 -7.251 1.00 90.50 103 ASP A CA 1
ATOM 857 C C . ASP A 1 103 ? 25.221 2.349 -5.729 1.00 90.50 103 ASP A C 1
ATOM 859 O O . ASP A 1 103 ? 26.243 1.925 -5.186 1.00 90.50 103 ASP A O 1
ATOM 863 N N . PHE A 1 104 ? 24.088 2.542 -5.046 1.00 90.00 104 PHE A N 1
ATOM 864 C CA . PHE A 1 104 ? 23.974 2.297 -3.608 1.00 90.00 104 PHE A CA 1
ATOM 865 C C . PHE A 1 104 ? 24.358 0.854 -3.248 1.00 90.00 104 PHE A C 1
ATOM 867 O O . PHE A 1 104 ? 25.189 0.621 -2.366 1.00 90.00 104 PHE A O 1
ATOM 874 N N . CYS A 1 105 ? 23.818 -0.132 -3.968 1.00 91.56 105 CYS A N 1
ATOM 875 C CA . CYS A 1 105 ? 24.179 -1.536 -3.781 1.00 91.56 105 CYS A CA 1
ATOM 876 C C . CYS A 1 105 ? 25.679 -1.766 -3.989 1.00 91.56 105 CYS A C 1
ATOM 878 O O . CYS A 1 105 ? 26.316 -2.430 -3.171 1.00 91.56 105 CYS A O 1
ATOM 880 N N . SER A 1 106 ? 26.261 -1.183 -5.041 1.00 91.31 106 SER A N 1
ATOM 881 C CA . SER A 1 106 ? 27.695 -1.281 -5.323 1.00 91.31 106 SER A CA 1
ATOM 882 C C . SER A 1 106 ? 28.548 -0.682 -4.199 1.00 91.31 106 SER A C 1
ATOM 884 O O . SER A 1 106 ? 29.559 -1.274 -3.821 1.00 91.31 106 SER A O 1
ATOM 886 N N . LEU A 1 107 ? 28.164 0.476 -3.656 1.00 90.75 107 LEU A N 1
ATOM 887 C CA . LEU A 1 107 ? 28.892 1.161 -2.583 1.00 90.75 107 LEU A CA 1
ATOM 888 C C . LEU A 1 107 ? 28.857 0.384 -1.263 1.00 90.75 107 LEU A C 1
ATOM 890 O O . LEU A 1 107 ? 29.850 0.362 -0.536 1.00 90.75 107 LEU A O 1
ATOM 894 N N . HIS A 1 108 ? 27.734 -0.270 -0.970 1.00 91.19 108 HIS A N 1
ATOM 895 C CA . HIS A 1 108 ? 27.522 -0.997 0.282 1.00 91.19 108 HIS A CA 1
ATOM 896 C C . HIS A 1 108 ? 27.762 -2.511 0.179 1.00 91.19 108 HIS A C 1
ATOM 898 O O . HIS A 1 108 ? 27.646 -3.223 1.175 1.00 91.19 108 HIS A O 1
ATOM 904 N N . GLY A 1 109 ? 28.137 -3.012 -1.001 1.00 90.94 109 GLY A N 1
ATOM 905 C CA . GLY A 1 109 ? 28.412 -4.431 -1.225 1.00 90.94 109 GLY A CA 1
ATOM 906 C C . GLY A 1 109 ? 27.164 -5.319 -1.221 1.00 90.94 109 GLY A C 1
ATOM 907 O O . GLY A 1 109 ? 27.279 -6.521 -0.980 1.00 90.94 109 GLY A O 1
ATOM 908 N N . PHE A 1 110 ? 25.985 -4.753 -1.485 1.00 90.88 110 PHE A N 1
ATOM 909 C CA . PHE A 1 110 ? 24.747 -5.516 -1.629 1.00 90.88 110 PHE A CA 1
ATOM 910 C C . PHE A 1 110 ? 24.604 -6.069 -3.047 1.00 90.88 110 PHE A C 1
ATOM 912 O O . PHE A 1 110 ? 25.029 -5.460 -4.029 1.00 90.88 110 PHE A O 1
ATOM 919 N N . ASP A 1 111 ? 23.971 -7.233 -3.162 1.00 89.25 111 ASP A N 1
ATOM 920 C CA . ASP A 1 111 ? 23.487 -7.728 -4.447 1.00 89.25 111 ASP A CA 1
ATOM 921 C C . ASP A 1 111 ? 22.144 -7.040 -4.775 1.00 89.25 111 ASP A C 1
ATOM 923 O O . ASP A 1 111 ? 21.200 -7.198 -3.994 1.00 89.25 111 ASP A O 1
ATOM 927 N N . PRO A 1 112 ? 22.004 -6.326 -5.912 1.00 88.38 112 PRO A N 1
ATOM 928 C CA . PRO A 1 112 ? 20.739 -5.704 -6.327 1.00 88.38 112 PRO A CA 1
ATOM 929 C C . PRO A 1 112 ? 19.558 -6.681 -6.470 1.00 88.38 112 PRO A C 1
ATOM 931 O O . PRO A 1 112 ? 18.386 -6.289 -6.460 1.00 88.38 112 PRO A O 1
ATOM 934 N N . LEU A 1 113 ? 19.828 -7.976 -6.650 1.00 87.69 113 LEU A N 1
ATOM 935 C CA . LEU A 1 113 ? 18.787 -9.004 -6.716 1.00 87.69 113 LEU A CA 1
ATOM 936 C C . LEU A 1 113 ? 18.373 -9.541 -5.344 1.00 87.69 113 LEU A C 1
ATOM 938 O O . LEU A 1 113 ? 17.324 -10.179 -5.248 1.00 87.69 113 LEU A O 1
ATOM 942 N N . SER A 1 114 ? 19.145 -9.255 -4.298 1.00 89.88 114 SER A N 1
ATOM 943 C CA . SER A 1 114 ? 18.873 -9.709 -2.937 1.00 89.88 114 SER A CA 1
ATOM 944 C C . SER A 1 114 ? 17.787 -8.887 -2.236 1.00 89.88 114 SER A C 1
ATOM 946 O O . SER A 1 114 ? 17.353 -7.840 -2.717 1.00 89.88 114 SER A O 1
ATOM 948 N N . TYR A 1 115 ? 17.378 -9.358 -1.055 1.00 89.81 115 TYR A N 1
ATOM 949 C CA . TYR A 1 115 ? 16.485 -8.627 -0.154 1.00 89.81 115 TYR A CA 1
ATOM 950 C C . TYR A 1 115 ? 17.060 -7.262 0.255 1.00 89.81 115 TYR A C 1
ATOM 952 O O . TYR A 1 115 ? 16.348 -6.266 0.236 1.00 89.81 115 TYR A O 1
ATOM 960 N N . GLU A 1 116 ? 18.360 -7.206 0.556 1.00 90.44 116 GLU A N 1
ATOM 961 C CA . GLU A 1 116 ? 19.047 -5.985 1.001 1.00 90.44 116 GLU A CA 1
ATOM 962 C C . GLU A 1 116 ? 19.234 -4.950 -0.114 1.00 90.44 116 GLU A C 1
ATOM 964 O O . GLU A 1 116 ? 19.374 -3.762 0.167 1.00 90.44 116 GLU A O 1
ATOM 969 N N . GLY A 1 117 ? 19.236 -5.405 -1.372 1.00 88.88 117 GLY A N 1
ATOM 970 C CA . GLY A 1 117 ? 19.307 -4.557 -2.562 1.00 88.88 117 GLY A CA 1
ATOM 971 C C . GLY A 1 117 ? 17.943 -4.197 -3.155 1.00 88.88 117 GLY A C 1
ATOM 972 O O . GLY A 1 117 ? 17.882 -3.635 -4.246 1.00 88.88 117 GLY A O 1
ATOM 973 N N . ALA A 1 118 ? 16.840 -4.554 -2.491 1.00 89.69 118 ALA A N 1
ATOM 974 C CA . ALA A 1 118 ? 15.507 -4.154 -2.923 1.00 89.69 118 ALA A CA 1
ATOM 975 C C . ALA A 1 118 ? 15.283 -2.653 -2.686 1.00 89.69 118 ALA A C 1
ATOM 977 O O . ALA A 1 118 ? 15.714 -2.124 -1.661 1.00 89.69 118 ALA A O 1
ATOM 978 N N . HIS A 1 119 ? 14.552 -2.003 -3.599 1.00 89.38 119 HIS A N 1
ATOM 979 C CA . HIS A 1 119 ? 14.268 -0.567 -3.537 1.00 89.38 119 HIS A CA 1
ATOM 980 C C . HIS A 1 119 ? 13.729 -0.147 -2.164 1.00 89.38 119 HIS A C 1
ATOM 982 O O . HIS A 1 119 ? 14.368 0.648 -1.495 1.00 89.38 119 HIS A O 1
ATOM 988 N N . GLU A 1 120 ? 12.683 -0.816 -1.669 1.00 87.75 120 GLU A N 1
ATOM 989 C CA . GLU A 1 120 ? 12.105 -0.649 -0.323 1.00 87.75 120 GLU A CA 1
ATOM 990 C C . GLU A 1 120 ? 13.152 -0.552 0.811 1.00 87.75 120 GLU A C 1
ATOM 992 O O . GLU A 1 120 ? 13.028 0.247 1.740 1.00 87.75 120 GLU A O 1
ATOM 997 N N . LYS A 1 121 ? 14.219 -1.364 0.756 1.00 88.75 121 LYS A N 1
ATOM 998 C CA . LYS A 1 121 ? 15.268 -1.380 1.791 1.00 88.75 121 LYS A CA 1
ATOM 999 C C . LYS A 1 121 ? 16.271 -0.257 1.629 1.00 88.75 121 LYS A C 1
ATOM 1001 O O . LYS A 1 121 ? 16.774 0.256 2.628 1.00 88.75 121 LYS A O 1
ATOM 1006 N N . ILE A 1 122 ? 16.570 0.106 0.389 1.00 87.44 122 ILE A N 1
ATOM 1007 C CA . ILE A 1 122 ? 17.447 1.227 0.063 1.00 87.44 122 ILE A CA 1
ATOM 1008 C C . ILE A 1 122 ? 16.747 2.526 0.445 1.00 87.44 122 ILE A C 1
ATOM 1010 O O . ILE A 1 122 ? 17.306 3.308 1.209 1.00 87.44 122 ILE A O 1
ATOM 1014 N N . ALA A 1 123 ? 15.503 2.684 0.004 1.00 80.88 123 ALA A N 1
ATOM 1015 C CA . ALA A 1 123 ? 14.620 3.802 0.271 1.00 80.88 123 ALA A CA 1
ATOM 1016 C C . ALA A 1 123 ? 14.575 4.107 1.787 1.00 80.88 123 ALA A C 1
ATOM 1018 O O . ALA A 1 123 ? 14.962 5.199 2.213 1.00 80.88 123 ALA A O 1
ATOM 1019 N N . LYS A 1 124 ? 14.275 3.110 2.632 1.00 80.00 124 LYS A N 1
ATOM 1020 C CA . LYS A 1 124 ? 14.257 3.273 4.101 1.00 80.00 124 LYS A CA 1
ATOM 1021 C C . LYS A 1 124 ? 15.584 3.769 4.705 1.00 80.00 124 LYS A C 1
ATOM 1023 O O . LYS A 1 124 ? 15.587 4.371 5.772 1.00 80.00 124 LYS A O 1
ATOM 1028 N N . ARG A 1 125 ? 16.730 3.495 4.072 1.00 82.69 125 ARG A N 1
ATOM 1029 C CA . ARG A 1 125 ? 18.059 3.893 4.583 1.00 82.69 125 ARG A CA 1
ATOM 1030 C C . ARG A 1 125 ? 18.450 5.311 4.203 1.00 82.69 125 ARG A C 1
ATOM 1032 O O . ARG A 1 125 ? 19.213 5.935 4.934 1.00 82.69 125 ARG A O 1
ATOM 1039 N N . ILE A 1 126 ? 17.993 5.772 3.047 1.00 74.31 126 ILE A N 1
ATOM 1040 C CA . ILE A 1 126 ? 18.368 7.077 2.498 1.00 74.31 126 ILE A CA 1
ATOM 1041 C C . ILE A 1 126 ? 17.345 8.171 2.828 1.00 74.31 126 ILE A C 1
ATOM 1043 O O . ILE A 1 126 ? 17.689 9.345 2.724 1.00 74.31 126 ILE A O 1
ATOM 1047 N N . GLY A 1 127 ? 16.138 7.794 3.274 1.00 62.41 127 GLY A N 1
ATOM 1048 C CA . GLY A 1 127 ? 14.999 8.697 3.445 1.00 62.41 127 GLY A CA 1
ATOM 1049 C C . GLY A 1 127 ? 14.280 8.889 2.107 1.00 62.41 127 GLY A C 1
ATOM 1050 O O . GLY A 1 127 ? 14.890 9.292 1.118 1.00 62.41 127 GLY A O 1
ATOM 1051 N N . VAL A 1 128 ? 12.994 8.539 2.044 1.00 52.94 128 VAL A N 1
ATOM 1052 C CA . VAL A 1 128 ? 12.267 8.321 0.777 1.00 52.94 128 VAL A CA 1
ATOM 1053 C C . VAL A 1 128 ? 11.448 9.524 0.358 1.00 52.94 128 VAL A C 1
ATOM 1055 O O . VAL A 1 128 ? 10.240 9.410 0.296 1.00 52.94 128 VAL A O 1
ATOM 1058 N N . TYR A 1 129 ? 12.037 10.665 0.014 1.00 51.56 129 TYR A N 1
ATOM 1059 C CA . TYR A 1 129 ? 11.258 11.701 -0.679 1.00 51.56 129 TYR A CA 1
ATOM 1060 C C . TYR A 1 129 ? 12.147 12.463 -1.666 1.00 51.56 129 TYR A C 1
ATOM 1062 O O . TYR A 1 129 ? 13.187 12.992 -1.291 1.00 51.56 129 TYR A O 1
ATOM 1070 N N . ALA A 1 130 ? 11.696 12.546 -2.923 1.00 49.62 130 ALA A N 1
ATOM 1071 C CA . ALA A 1 130 ? 12.167 13.481 -3.956 1.00 49.62 130 ALA A CA 1
ATOM 1072 C C . ALA A 1 130 ? 13.372 13.095 -4.835 1.00 49.62 130 ALA A C 1
ATOM 1074 O O . ALA A 1 130 ? 14.238 13.934 -5.100 1.00 49.62 130 ALA A O 1
ATOM 1075 N N . TYR A 1 131 ? 13.404 11.884 -5.400 1.00 54.22 131 TYR A N 1
ATOM 1076 C CA . TYR A 1 131 ? 14.414 11.593 -6.425 1.00 54.22 131 TYR A CA 1
ATOM 1077 C C . TYR A 1 131 ? 13.888 11.576 -7.853 1.00 54.22 131 TYR A C 1
ATOM 1079 O O . TYR A 1 131 ? 14.632 11.987 -8.726 1.00 54.22 131 TYR A O 1
ATOM 1087 N N . THR A 1 132 ? 12.637 11.249 -8.153 1.00 63.28 132 THR A N 1
ATOM 1088 C CA . THR A 1 132 ? 12.193 11.195 -9.560 1.00 63.28 132 THR A CA 1
ATOM 1089 C C . THR A 1 132 ? 11.067 12.182 -9.829 1.00 63.28 132 THR A C 1
ATOM 1091 O O . THR A 1 132 ? 10.309 12.513 -8.922 1.00 63.28 132 THR A O 1
ATOM 1094 N N . ASP A 1 133 ? 10.955 12.630 -11.079 1.00 70.12 133 ASP A N 1
ATOM 1095 C CA . ASP A 1 133 ? 9.734 13.291 -11.565 1.00 70.12 133 ASP A CA 1
ATOM 1096 C C . ASP A 1 133 ? 8.694 12.234 -12.021 1.00 70.12 133 ASP A C 1
ATOM 1098 O O . ASP A 1 133 ? 7.818 12.529 -12.836 1.00 70.12 133 ASP A O 1
ATOM 1102 N N . ASP A 1 134 ? 8.839 10.976 -11.576 1.00 85.19 134 ASP A N 1
ATOM 1103 C CA . ASP A 1 134 ? 7.864 9.914 -11.816 1.00 85.19 134 ASP A CA 1
ATOM 1104 C C . ASP A 1 134 ? 6.669 10.061 -10.856 1.00 85.19 134 ASP A C 1
ATOM 1106 O O . ASP A 1 134 ? 6.688 10.829 -9.891 1.00 85.19 134 ASP A O 1
ATOM 1110 N N . PHE A 1 135 ? 5.595 9.327 -11.134 1.00 90.06 135 PHE A N 1
ATOM 1111 C CA . PHE A 1 135 ? 4.367 9.423 -10.355 1.00 90.06 135 PHE A CA 1
ATOM 1112 C C . PHE A 1 135 ? 4.506 8.668 -9.035 1.00 90.06 135 PHE A C 1
ATOM 1114 O O . PHE A 1 135 ? 5.080 7.574 -8.981 1.00 90.06 135 PHE A O 1
ATOM 1121 N N . ARG A 1 136 ? 3.889 9.212 -7.985 1.00 90.00 136 ARG A N 1
ATOM 1122 C CA . ARG A 1 136 ? 3.627 8.457 -6.758 1.00 90.00 136 ARG A CA 1
ATOM 1123 C C . ARG A 1 136 ? 2.354 7.654 -6.941 1.00 90.00 136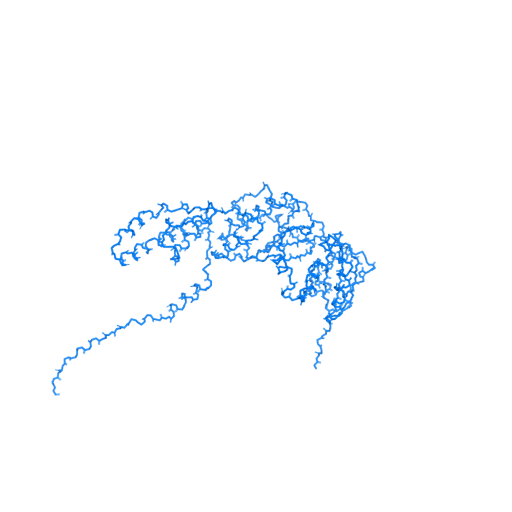 ARG A C 1
ATOM 1125 O O . ARG A 1 136 ? 1.450 8.062 -7.668 1.00 90.00 136 ARG A O 1
ATOM 1132 N N . ALA A 1 137 ? 2.267 6.499 -6.305 1.00 93.06 137 ALA A N 1
ATOM 1133 C CA . ALA A 1 137 ? 1.091 5.664 -6.429 1.00 93.06 137 ALA A CA 1
ATOM 1134 C C . ALA A 1 137 ? 0.890 4.749 -5.225 1.00 93.06 137 ALA A C 1
ATOM 1136 O O . ALA A 1 137 ? 1.827 4.385 -4.518 1.00 93.06 137 ALA A O 1
ATOM 1137 N N . ILE A 1 138 ? -0.364 4.351 -5.034 1.00 93.38 138 ILE A N 1
ATOM 1138 C CA . ILE A 1 138 ? -0.779 3.377 -4.031 1.00 93.38 138 ILE A CA 1
ATOM 1139 C C . ILE A 1 138 ? -1.384 2.191 -4.765 1.00 93.38 138 ILE A C 1
ATOM 1141 O O . ILE A 1 138 ? -2.377 2.315 -5.489 1.00 93.38 138 ILE A O 1
ATOM 1145 N N . ARG A 1 139 ? -0.786 1.019 -4.581 1.00 93.62 139 ARG A N 1
ATOM 1146 C CA . ARG A 1 139 ? -1.322 -0.236 -5.093 1.00 93.62 139 ARG A CA 1
ATOM 1147 C C . ARG A 1 139 ? -2.233 -0.887 -4.068 1.00 93.62 139 ARG A C 1
ATOM 1149 O O . ARG A 1 139 ? -1.816 -1.159 -2.949 1.00 93.62 139 ARG A O 1
ATOM 1156 N N . THR A 1 140 ? -3.416 -1.253 -4.540 1.00 92.88 140 THR A N 1
ATOM 1157 C CA . THR A 1 140 ? -4.429 -2.020 -3.815 1.00 92.88 140 THR A CA 1
ATOM 1158 C C . THR A 1 140 ? -4.748 -3.316 -4.556 1.00 92.88 140 THR A C 1
ATOM 1160 O O . THR A 1 140 ? -4.278 -3.547 -5.678 1.00 92.88 140 THR A O 1
ATOM 1163 N N . ASP A 1 141 ? -5.606 -4.147 -3.973 1.00 89.44 141 ASP A N 1
ATOM 1164 C CA . ASP A 1 141 ? -6.152 -5.331 -4.648 1.00 89.44 141 ASP A CA 1
ATOM 1165 C C . ASP A 1 141 ? -7.052 -4.975 -5.845 1.00 89.44 141 ASP A C 1
ATOM 1167 O O . ASP A 1 141 ? -7.243 -5.781 -6.760 1.00 89.44 141 ASP A O 1
ATOM 1171 N N . ARG A 1 142 ? -7.590 -3.749 -5.871 1.00 89.88 142 ARG A N 1
ATOM 1172 C CA . ARG A 1 142 ? -8.498 -3.267 -6.920 1.00 89.88 142 ARG A CA 1
ATOM 1173 C C . ARG A 1 142 ? -7.780 -2.582 -8.079 1.00 89.88 142 ARG A C 1
ATOM 1175 O O . ARG A 1 142 ? -8.372 -2.453 -9.149 1.00 89.88 142 ARG A O 1
ATOM 1182 N N . GLY A 1 143 ? -6.531 -2.164 -7.908 1.00 91.62 143 GLY A N 1
ATOM 1183 C CA . GLY A 1 143 ? -5.749 -1.465 -8.926 1.00 91.62 143 GLY A CA 1
ATOM 1184 C C . GLY A 1 143 ? -4.795 -0.451 -8.308 1.00 91.62 143 GLY A C 1
ATOM 1185 O O . GLY A 1 143 ? -4.427 -0.568 -7.142 1.00 91.62 143 GLY A O 1
ATOM 1186 N N . VAL A 1 144 ? -4.371 0.535 -9.095 1.00 94.31 144 VAL A N 1
ATOM 1187 C CA . VAL A 1 144 ? -3.370 1.519 -8.662 1.00 94.31 144 VAL A CA 1
ATOM 1188 C C . VAL A 1 144 ? -3.980 2.918 -8.644 1.00 94.31 144 VAL A C 1
ATOM 1190 O O . VAL A 1 144 ? -4.469 3.379 -9.671 1.00 94.31 144 VAL A O 1
ATOM 1193 N N . HIS A 1 145 ? -3.933 3.601 -7.505 1.00 94.81 145 HIS A N 1
ATOM 1194 C CA . HIS A 1 145 ? -4.177 5.043 -7.427 1.00 94.81 145 HIS A CA 1
ATOM 1195 C C . HIS A 1 145 ? -2.896 5.767 -7.835 1.00 94.81 145 HIS A C 1
ATOM 1197 O O . HIS A 1 145 ? -1.833 5.416 -7.327 1.00 94.81 145 HIS A O 1
ATOM 1203 N N . VAL A 1 146 ? -2.969 6.723 -8.763 1.00 95.12 146 VAL A N 1
ATOM 1204 C CA . VAL A 1 146 ? -1.781 7.389 -9.321 1.00 95.12 146 VAL A CA 1
ATOM 1205 C C . VAL A 1 146 ? -1.854 8.890 -9.084 1.00 95.12 146 VAL A C 1
ATOM 1207 O O . VAL A 1 146 ? -2.858 9.518 -9.414 1.00 95.12 146 VAL A O 1
ATOM 1210 N N . PHE A 1 147 ? -0.764 9.452 -8.574 1.00 93.12 147 PHE A N 1
ATOM 1211 C CA . PHE A 1 147 ? -0.642 10.835 -8.140 1.00 93.12 147 PHE A CA 1
ATOM 1212 C C . PHE A 1 147 ? 0.505 11.529 -8.877 1.00 93.12 147 PHE A C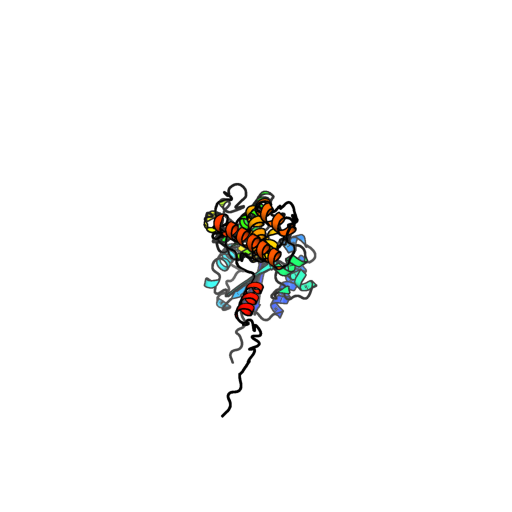 1
ATOM 1214 O O . PHE A 1 147 ? 1.598 10.970 -9.026 1.00 93.12 147 PHE A O 1
ATOM 1221 N N . THR A 1 148 ? 0.255 12.738 -9.371 1.00 91.69 148 THR A N 1
ATOM 1222 C CA . THR A 1 148 ? 1.270 13.603 -9.979 1.00 91.69 148 THR A CA 1
ATOM 1223 C C . THR A 1 148 ? 2.318 14.017 -8.947 1.00 91.69 148 THR A C 1
ATOM 1225 O O . THR A 1 148 ? 2.117 13.906 -7.742 1.00 91.69 148 THR A O 1
ATOM 1228 N N . SER A 1 149 ? 3.468 14.485 -9.422 1.00 86.00 149 SER A N 1
ATOM 1229 C CA . SER A 1 149 ? 4.566 14.969 -8.576 1.00 86.00 149 SER A CA 1
ATOM 1230 C C . SER A 1 149 ? 4.451 16.466 -8.240 1.00 86.00 149 SER A C 1
ATOM 1232 O O . SER A 1 149 ? 5.462 17.114 -7.978 1.00 86.00 149 SER A O 1
ATOM 1234 N N . ASP A 1 150 ? 3.261 17.047 -8.390 1.00 88.12 150 ASP A N 1
ATOM 1235 C CA . ASP A 1 150 ? 2.974 18.451 -8.099 1.00 88.12 150 ASP A CA 1
ATOM 1236 C C . ASP A 1 150 ? 2.097 18.577 -6.847 1.00 88.12 150 ASP A C 1
ATOM 1238 O O . ASP A 1 150 ? 1.612 17.585 -6.312 1.00 88.12 150 ASP A O 1
ATOM 1242 N N . GLU A 1 151 ? 1.854 19.811 -6.404 1.00 88.25 151 GLU A N 1
ATOM 1243 C CA . GLU A 1 151 ? 1.077 20.108 -5.192 1.00 88.25 151 GLU A CA 1
ATOM 1244 C C . GLU A 1 151 ? -0.319 19.457 -5.196 1.00 88.25 151 GLU A C 1
ATOM 1246 O O . GLU A 1 151 ? -0.818 19.040 -4.155 1.00 88.25 151 GLU A O 1
AT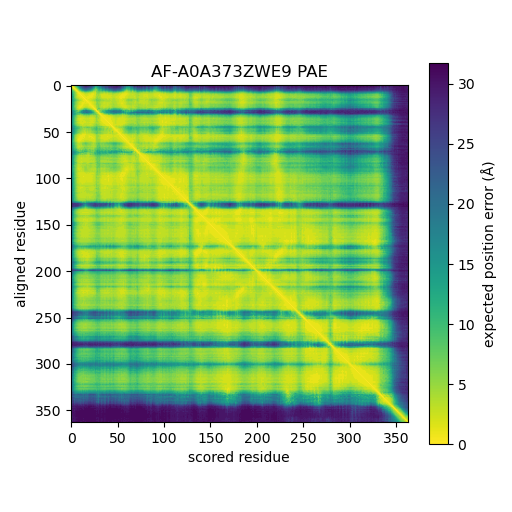OM 1251 N N . THR A 1 152 ? -0.950 19.315 -6.369 1.00 91.00 152 THR A N 1
ATOM 1252 C CA . THR A 1 152 ? -2.244 18.627 -6.486 1.00 91.00 152 THR A CA 1
ATOM 1253 C C . THR A 1 152 ? -2.114 17.133 -6.211 1.00 91.00 152 THR A C 1
ATOM 1255 O O . THR A 1 152 ? -2.952 16.567 -5.512 1.00 91.00 152 THR A O 1
ATOM 1258 N N . GLY A 1 153 ? -1.083 16.487 -6.752 1.00 91.06 153 GLY A N 1
ATOM 1259 C CA . GLY A 1 153 ? -0.804 15.083 -6.466 1.00 91.06 153 GLY A CA 1
ATOM 1260 C C . GLY A 1 153 ? -0.389 14.854 -5.015 1.00 91.06 153 GLY A C 1
ATOM 1261 O O . GLY A 1 153 ? -0.818 13.867 -4.418 1.00 91.06 153 GLY A O 1
ATOM 1262 N N . ASP A 1 154 ? 0.361 15.790 -4.434 1.00 87.69 154 ASP A N 1
ATOM 1263 C CA . ASP A 1 154 ? 0.756 15.770 -3.025 1.00 87.69 154 ASP A CA 1
ATOM 1264 C C . ASP A 1 154 ? -0.467 15.825 -2.103 1.00 87.69 154 ASP A C 1
ATOM 1266 O O . ASP A 1 154 ? -0.643 14.952 -1.256 1.00 87.69 154 ASP A O 1
ATOM 1270 N N . HIS A 1 155 ? -1.382 16.762 -2.344 1.00 88.56 155 HIS A N 1
ATOM 1271 C CA . HIS A 1 155 ? -2.626 16.834 -1.584 1.00 88.56 155 HIS A CA 1
ATOM 1272 C C . HIS A 1 155 ? -3.515 15.592 -1.786 1.00 88.56 155 HIS A C 1
ATOM 1274 O O . HIS A 1 155 ? -4.121 15.074 -0.849 1.00 88.56 155 HIS A O 1
ATOM 1280 N N . ALA A 1 156 ? -3.586 15.076 -3.015 1.00 92.19 156 ALA A N 1
ATOM 1281 C CA . ALA A 1 156 ? -4.413 13.919 -3.338 1.00 92.19 156 ALA A CA 1
ATOM 1282 C C . ALA A 1 156 ? -3.920 12.625 -2.667 1.00 92.19 156 ALA A C 1
ATOM 1284 O O . ALA A 1 156 ? -4.745 11.826 -2.216 1.00 92.19 156 ALA A O 1
ATOM 1285 N N . ILE A 1 157 ? -2.602 12.401 -2.576 1.00 90.69 157 ILE A N 1
ATOM 1286 C CA . ILE A 1 157 ? -2.073 11.223 -1.876 1.00 90.69 157 ILE A CA 1
ATOM 1287 C C . ILE A 1 157 ? -2.286 11.327 -0.363 1.00 90.69 157 ILE A C 1
ATOM 1289 O O . ILE A 1 157 ? -2.653 10.326 0.247 1.00 90.69 157 ILE A O 1
ATOM 1293 N N . GLU A 1 158 ? -2.145 12.518 0.225 1.00 88.56 158 GLU A N 1
ATOM 1294 C CA . GLU A 1 158 ? -2.462 12.768 1.639 1.00 88.56 158 GLU A CA 1
ATOM 1295 C C . GLU A 1 158 ? -3.932 12.447 1.934 1.00 88.56 158 GLU A C 1
ATOM 1297 O O . GLU A 1 158 ? -4.230 11.644 2.820 1.00 88.56 158 GLU A O 1
ATOM 1302 N N . ASN A 1 159 ? -4.854 12.964 1.114 1.00 90.19 159 ASN A N 1
ATOM 1303 C CA . ASN A 1 159 ? -6.280 12.653 1.231 1.00 90.19 159 ASN A CA 1
ATOM 1304 C C . ASN A 1 159 ? -6.560 11.156 1.049 1.00 90.19 159 ASN A C 1
ATOM 1306 O O . ASN A 1 159 ? -7.397 10.595 1.752 1.00 90.19 159 ASN A O 1
ATOM 1310 N N . CYS A 1 160 ? -5.864 10.487 0.126 1.00 91.88 160 CYS A N 1
ATOM 1311 C CA . CYS A 1 160 ? -5.994 9.045 -0.060 1.00 91.88 160 CYS A CA 1
ATOM 1312 C C . CYS A 1 160 ? -5.548 8.271 1.191 1.00 91.88 160 CYS A C 1
ATOM 1314 O O . CYS A 1 160 ? -6.214 7.312 1.576 1.00 91.88 160 CYS A O 1
ATOM 1316 N N . LEU A 1 161 ? -4.441 8.659 1.830 1.00 90.75 161 LEU A N 1
ATOM 1317 C CA . LEU A 1 161 ? -3.951 8.007 3.048 1.00 90.75 161 LEU A CA 1
ATOM 1318 C C . LEU A 1 161 ? -4.922 8.200 4.212 1.00 90.75 161 LEU A C 1
ATOM 1320 O O . LEU A 1 161 ? -5.331 7.205 4.808 1.00 90.75 161 LEU A O 1
ATOM 1324 N N . SER A 1 162 ? -5.368 9.434 4.463 1.00 89.00 162 SER A N 1
ATOM 1325 C CA . SER A 1 162 ? -6.397 9.723 5.472 1.00 89.00 162 SER A CA 1
ATOM 1326 C C . SER A 1 162 ? -7.707 8.987 5.177 1.00 89.00 162 SER A C 1
ATOM 1328 O O . SER A 1 162 ? -8.394 8.533 6.087 1.00 89.00 162 SER A O 1
ATOM 1330 N N . TYR A 1 163 ? -8.067 8.808 3.902 1.00 91.69 163 TYR A N 1
ATOM 1331 C CA . TYR A 1 163 ? -9.261 8.046 3.535 1.00 91.69 163 TYR A CA 1
ATOM 1332 C C . TYR A 1 163 ? -9.130 6.576 3.942 1.00 91.69 163 TYR A C 1
ATOM 1334 O O . TYR A 1 163 ? -10.028 6.024 4.572 1.00 91.69 163 TYR A O 1
ATOM 1342 N N . TYR A 1 164 ? -8.009 5.924 3.631 1.00 91.69 164 TYR A N 1
ATOM 1343 C CA . TYR A 1 164 ? -7.808 4.534 4.047 1.00 91.69 164 TYR A CA 1
ATOM 1344 C C . TYR A 1 164 ? -7.567 4.381 5.556 1.00 91.69 164 TYR A C 1
ATOM 1346 O O . TYR A 1 164 ? -7.870 3.315 6.088 1.00 91.69 164 TYR A O 1
ATOM 1354 N N . GLU A 1 165 ? -7.098 5.426 6.243 1.00 90.69 165 GLU A N 1
ATOM 1355 C CA . GLU A 1 165 ? -7.030 5.496 7.710 1.00 90.69 165 GLU A CA 1
ATOM 1356 C C . GLU A 1 165 ? -8.435 5.417 8.310 1.00 90.69 165 GLU A C 1
ATOM 1358 O O . GLU A 1 165 ? -8.733 4.471 9.041 1.00 90.69 165 GLU A O 1
ATOM 1363 N N . GLY A 1 166 ? -9.339 6.301 7.878 1.00 90.50 166 GLY A N 1
ATOM 1364 C CA . GLY A 1 166 ? -10.715 6.348 8.377 1.00 90.50 166 GLY A CA 1
ATOM 1365 C C . GLY A 1 166 ? -11.516 5.072 8.097 1.00 90.50 166 GLY A C 1
ATOM 1366 O O . GLY A 1 166 ? -12.500 4.782 8.775 1.00 90.50 166 GLY A O 1
ATOM 1367 N N . HIS A 1 167 ? -11.079 4.274 7.117 1.00 92.56 167 HIS A N 1
ATOM 1368 C CA . HIS A 1 167 ? -11.689 2.998 6.736 1.00 92.56 167 HIS A CA 1
ATOM 1369 C C . HIS A 1 167 ? -10.869 1.766 7.149 1.00 92.56 167 HIS A C 1
ATOM 1371 O O . HIS A 1 167 ? -11.219 0.654 6.743 1.00 92.56 167 HIS A O 1
ATOM 1377 N N . PHE A 1 168 ? -9.813 1.908 7.957 1.00 92.44 168 PHE A N 1
ATOM 1378 C CA . PHE A 1 168 ? -8.861 0.826 8.252 1.00 92.44 168 PHE A CA 1
ATOM 1379 C C . PHE A 1 168 ? -9.539 -0.431 8.825 1.00 92.44 168 PHE A C 1
ATOM 1381 O O . PHE A 1 168 ? -9.342 -1.558 8.344 1.00 92.44 168 PHE A O 1
ATOM 1388 N N . PHE A 1 169 ? -10.416 -0.221 9.809 1.00 93.31 169 PHE A N 1
ATOM 1389 C CA . PHE A 1 169 ? -11.205 -1.279 10.439 1.00 93.31 169 PHE A CA 1
ATOM 1390 C C . PHE A 1 169 ? -12.528 -1.553 9.721 1.00 93.31 169 PHE A C 1
ATOM 1392 O O . PHE A 1 169 ? -13.236 -2.472 10.111 1.00 93.31 169 PHE A O 1
ATOM 1399 N N . SER A 1 170 ? -12.880 -0.836 8.651 1.00 93.00 170 SER A N 1
ATOM 1400 C CA . SER A 1 170 ? -14.144 -1.059 7.944 1.00 93.00 170 SER A CA 1
ATOM 1401 C C . SER A 1 170 ? -14.258 -2.501 7.434 1.00 93.00 170 SER A C 1
ATOM 1403 O O . SER A 1 170 ? -13.363 -3.054 6.780 1.00 93.00 170 SER A O 1
ATOM 1405 N N . THR A 1 171 ? -15.416 -3.121 7.652 1.00 90.31 171 THR A N 1
ATOM 1406 C CA . THR A 1 171 ? -15.783 -4.410 7.041 1.00 90.31 171 THR A CA 1
ATOM 1407 C C . THR A 1 171 ? -15.790 -4.344 5.513 1.00 90.31 171 THR A C 1
ATOM 1409 O O . THR A 1 171 ? -15.636 -5.374 4.851 1.00 90.31 171 THR A O 1
ATOM 1412 N N . LYS A 1 172 ? -15.896 -3.135 4.947 1.00 90.62 172 LYS A N 1
ATOM 1413 C CA . LYS A 1 172 ? -15.873 -2.849 3.511 1.00 90.62 172 LYS A CA 1
ATOM 1414 C C . LYS A 1 172 ? -14.597 -2.142 3.033 1.00 90.62 172 LYS A C 1
ATOM 1416 O O . LYS A 1 172 ? -14.608 -1.539 1.960 1.00 90.62 172 LYS A O 1
ATOM 1421 N N . ARG A 1 173 ? -13.482 -2.257 3.766 1.00 84.56 173 ARG A N 1
ATOM 1422 C CA . ARG A 1 173 ? -12.198 -1.605 3.422 1.00 84.56 173 ARG A CA 1
ATOM 1423 C C . ARG A 1 173 ? -11.607 -1.951 2.048 1.00 84.56 173 ARG A C 1
ATOM 1425 O O . ARG A 1 173 ? -10.679 -1.303 1.591 1.00 84.56 173 ARG A O 1
ATOM 1432 N N . GLY A 1 174 ? -12.081 -3.023 1.416 1.00 76.75 174 GLY A N 1
ATOM 1433 C CA . GLY A 1 174 ? -11.806 -3.352 0.015 1.00 76.75 174 GLY A CA 1
ATOM 1434 C C . GLY A 1 174 ? -10.376 -3.689 -0.393 1.00 76.75 174 GLY A C 1
ATOM 1435 O O . GLY A 1 174 ? -10.167 -3.947 -1.578 1.00 76.75 174 GLY A O 1
ATOM 1436 N N . THR A 1 175 ? -9.424 -3.726 0.539 1.00 80.44 175 THR A N 1
ATOM 1437 C CA . THR A 1 175 ? -8.041 -4.119 0.266 1.00 80.44 175 THR A CA 1
ATOM 1438 C C . THR A 1 175 ? -7.378 -4.711 1.511 1.00 80.44 175 THR A C 1
ATOM 1440 O O . THR A 1 175 ? -7.592 -4.232 2.627 1.00 80.44 175 THR A O 1
ATOM 1443 N N . ASP A 1 176 ? -6.592 -5.764 1.318 1.00 80.19 176 ASP A N 1
ATOM 1444 C CA . ASP A 1 176 ? -5.646 -6.307 2.303 1.00 80.19 176 ASP A CA 1
ATOM 1445 C C . ASP A 1 176 ? -4.203 -5.959 1.908 1.00 80.19 176 ASP A C 1
ATOM 1447 O O . ASP A 1 176 ? -3.299 -5.970 2.741 1.00 80.19 176 ASP A O 1
ATOM 1451 N N . ARG A 1 177 ? -3.992 -5.609 0.633 1.00 81.69 177 ARG A N 1
ATOM 1452 C CA . ARG A 1 177 ? -2.724 -5.110 0.107 1.00 81.69 177 ARG A CA 1
ATOM 1453 C C . ARG A 1 177 ? -2.716 -3.590 0.028 1.00 81.69 177 ARG A C 1
ATOM 1455 O O . ARG A 1 177 ? -3.636 -3.000 -0.538 1.00 81.69 177 ARG A O 1
ATOM 1462 N N . PHE A 1 178 ? -1.646 -2.966 0.502 1.00 91.56 178 PHE A N 1
ATOM 1463 C CA . PHE A 1 178 ? -1.446 -1.531 0.354 1.00 91.56 178 PHE A CA 1
ATOM 1464 C C . PHE A 1 178 ? 0.044 -1.236 0.198 1.00 91.56 178 PHE A C 1
ATOM 1466 O O . PHE A 1 178 ? 0.797 -1.205 1.167 1.00 91.56 178 PHE A O 1
ATOM 1473 N N . ASP A 1 179 ? 0.498 -1.075 -1.043 1.00 91.06 179 ASP A N 1
ATOM 1474 C CA . ASP A 1 179 ? 1.906 -0.783 -1.316 1.00 91.06 179 ASP A CA 1
ATOM 1475 C C . ASP A 1 179 ? 2.043 0.663 -1.790 1.00 91.06 179 ASP A C 1
ATOM 1477 O O . ASP A 1 179 ? 1.443 1.040 -2.802 1.00 91.06 179 ASP A O 1
ATOM 1481 N N . LEU A 1 180 ? 2.880 1.445 -1.111 1.00 90.12 180 LEU A N 1
ATOM 1482 C CA . LEU A 1 180 ? 3.376 2.700 -1.657 1.00 90.12 180 LEU A CA 1
ATOM 1483 C C . LEU A 1 180 ? 4.425 2.373 -2.718 1.00 90.12 180 LEU A C 1
ATOM 1485 O O . LEU A 1 180 ? 5.396 1.650 -2.457 1.00 90.12 180 LEU A O 1
ATOM 1489 N N . ILE A 1 181 ? 4.217 2.891 -3.922 1.00 90.75 181 ILE A N 1
ATOM 1490 C CA . ILE A 1 181 ? 5.061 2.608 -5.074 1.00 90.75 181 ILE A CA 1
ATOM 1491 C C . ILE A 1 181 ? 5.387 3.886 -5.854 1.00 90.75 181 ILE A C 1
ATOM 1493 O O . ILE A 1 181 ? 4.553 4.783 -5.985 1.00 90.75 181 ILE A O 1
ATOM 1497 N N . THR A 1 182 ? 6.581 3.928 -6.436 1.00 89.81 182 THR A N 1
ATOM 1498 C CA . THR A 1 182 ? 6.930 4.874 -7.503 1.00 89.81 182 THR A CA 1
ATOM 1499 C C . THR A 1 182 ? 6.637 4.220 -8.845 1.00 89.81 182 THR A C 1
ATOM 1501 O O . THR A 1 182 ? 7.026 3.066 -9.074 1.00 89.81 182 THR A O 1
ATOM 1504 N N . VAL A 1 183 ? 5.949 4.935 -9.740 1.00 90.94 183 VAL A N 1
ATOM 1505 C CA . VAL A 1 183 ? 5.539 4.396 -11.042 1.00 90.94 183 VAL A CA 1
ATOM 1506 C C . VAL A 1 183 ? 5.978 5.266 -12.205 1.00 90.94 183 VAL A C 1
ATOM 1508 O O . VAL A 1 183 ? 5.674 6.456 -12.283 1.00 90.94 183 VAL A O 1
ATOM 1511 N N . ARG A 1 184 ? 6.630 4.622 -13.175 1.00 90.44 184 ARG A N 1
ATOM 1512 C CA . ARG A 1 184 ? 6.947 5.215 -14.471 1.00 90.44 184 ARG A CA 1
ATOM 1513 C C . ARG A 1 184 ? 6.012 4.656 -15.540 1.00 90.44 184 ARG A C 1
ATOM 1515 O O . ARG A 1 184 ? 6.160 3.491 -15.930 1.00 90.44 184 ARG A O 1
ATOM 1522 N N . PRO A 1 185 ? 5.061 5.452 -16.050 1.00 90.56 185 PRO A N 1
ATOM 1523 C CA . PRO A 1 185 ? 4.215 5.012 -17.143 1.00 90.56 185 PRO A CA 1
ATOM 1524 C C . PRO A 1 185 ? 5.019 4.813 -18.426 1.00 90.56 185 PRO A C 1
ATOM 1526 O O . PRO A 1 185 ? 5.762 5.695 -18.849 1.00 90.56 185 PRO A O 1
ATOM 1529 N N . ILE A 1 186 ? 4.829 3.663 -19.072 1.00 89.69 186 ILE A N 1
ATOM 1530 C CA . ILE A 1 186 ? 5.256 3.447 -20.459 1.00 89.69 186 ILE A CA 1
ATOM 1531 C C . ILE A 1 186 ? 4.160 3.944 -21.406 1.00 89.69 186 ILE A C 1
ATOM 1533 O O . ILE A 1 186 ? 4.453 4.585 -22.412 1.00 89.69 186 ILE A O 1
ATOM 1537 N N . ASP A 1 187 ? 2.897 3.686 -21.061 1.00 85.06 187 ASP A N 1
ATOM 1538 C CA . ASP A 1 187 ? 1.711 4.202 -21.750 1.00 85.06 187 ASP A CA 1
ATOM 1539 C C . ASP A 1 187 ? 1.255 5.537 -21.148 1.00 85.06 187 ASP A C 1
ATOM 1541 O O . ASP A 1 187 ? 1.378 5.742 -19.947 1.00 85.06 187 ASP A O 1
ATOM 1545 N N . GLN A 1 188 ? 0.644 6.423 -21.941 1.00 85.75 188 GLN A N 1
ATOM 1546 C CA . GLN A 1 188 ? 0.021 7.624 -21.380 1.00 85.75 188 GLN A CA 1
ATOM 1547 C C . GLN A 1 188 ? -1.088 7.247 -20.384 1.00 85.75 188 GLN A C 1
ATOM 1549 O O . GLN A 1 188 ? -2.004 6.494 -20.722 1.00 85.75 188 GLN A O 1
ATOM 1554 N N . ILE A 1 189 ? -1.032 7.820 -19.180 1.00 87.56 189 ILE A N 1
ATOM 1555 C CA . ILE A 1 189 ? -2.098 7.677 -18.187 1.00 87.56 189 ILE A CA 1
ATOM 1556 C C . ILE A 1 189 ? -3.273 8.579 -18.592 1.00 87.56 189 ILE A C 1
ATOM 1558 O O . ILE A 1 189 ? -3.063 9.773 -18.849 1.00 87.56 189 ILE A O 1
ATOM 1562 N N . PRO A 1 190 ? -4.508 8.052 -18.672 1.00 86.38 190 PRO A N 1
ATOM 1563 C CA . PRO A 1 190 ? -5.683 8.877 -18.918 1.00 86.38 190 PRO A CA 1
ATOM 1564 C C . PRO A 1 190 ? -5.827 9.957 -17.839 1.00 86.38 190 PRO A C 1
ATOM 1566 O O . PRO A 1 190 ? -5.832 9.651 -16.652 1.00 86.38 190 PRO A O 1
ATOM 1569 N N . GLN A 1 191 ? -5.978 11.219 -18.252 1.00 82.00 191 GLN A N 1
ATOM 1570 C CA . GLN A 1 191 ? -6.000 12.362 -17.326 1.00 82.00 191 GLN A CA 1
ATOM 1571 C C . GLN A 1 191 ? -7.096 12.266 -16.257 1.00 82.00 191 GLN A C 1
ATOM 1573 O O . GLN A 1 191 ? -6.878 12.697 -15.137 1.00 82.00 191 GLN A O 1
ATOM 1578 N N . GLY A 1 192 ? -8.246 11.659 -16.575 1.00 84.44 192 GLY A N 1
ATOM 1579 C CA . GLY A 1 192 ? -9.355 11.507 -15.626 1.00 84.44 192 GLY A CA 1
ATOM 1580 C C . GLY A 1 192 ? -9.118 10.508 -14.487 1.00 84.44 192 GLY A C 1
ATOM 1581 O O . GLY A 1 192 ? -9.998 10.369 -13.651 1.00 84.44 192 GLY A O 1
ATOM 1582 N N . ILE A 1 193 ? -7.982 9.801 -14.475 1.00 88.75 193 ILE A N 1
ATOM 1583 C CA . ILE A 1 193 ? -7.629 8.790 -13.459 1.00 88.75 193 ILE A CA 1
ATOM 1584 C C . ILE A 1 193 ? -6.508 9.298 -12.531 1.00 88.75 193 ILE A C 1
ATOM 1586 O O . ILE A 1 193 ? -6.225 8.693 -11.500 1.00 88.75 193 ILE A O 1
ATOM 1590 N N . LEU A 1 194 ? -5.838 10.395 -12.899 1.00 91.75 194 LEU A N 1
ATOM 1591 C CA . LEU A 1 194 ? -4.781 10.988 -12.084 1.00 91.75 194 LEU A CA 1
ATOM 1592 C C . LEU A 1 194 ? -5.373 11.735 -10.891 1.00 91.75 194 LEU A C 1
ATOM 1594 O O . LEU A 1 194 ? -6.429 12.354 -11.007 1.00 91.75 194 LEU A O 1
ATOM 1598 N N . ASN A 1 195 ? -4.641 11.717 -9.780 1.00 93.00 195 ASN A N 1
ATOM 1599 C CA . ASN A 1 195 ? -4.991 12.392 -8.533 1.00 93.00 195 ASN A CA 1
ATOM 1600 C C . ASN A 1 195 ? -6.410 12.047 -8.061 1.00 93.00 195 ASN A C 1
ATOM 1602 O O . ASN A 1 195 ? -7.207 12.956 -7.791 1.00 93.00 195 ASN A O 1
ATOM 1606 N N . PRO A 1 196 ? -6.755 10.745 -7.957 1.00 87.75 196 PRO A N 1
ATOM 1607 C CA . PRO A 1 196 ? -7.981 10.389 -7.260 1.00 87.75 196 PRO A CA 1
ATOM 1608 C C . PRO A 1 196 ? -7.897 10.994 -5.849 1.00 87.75 196 PRO A C 1
ATOM 1610 O O . PRO A 1 196 ? -6.801 11.111 -5.310 1.00 87.75 196 PRO A O 1
ATOM 1613 N N . PHE A 1 197 ? -9.026 11.389 -5.258 1.00 90.81 197 PHE A N 1
ATOM 1614 C CA . PHE A 1 197 ? -9.094 12.045 -3.936 1.00 90.81 197 PHE A CA 1
ATOM 1615 C C . PHE A 1 197 ? -8.685 13.533 -3.868 1.00 90.81 197 PHE A C 1
ATOM 1617 O O . PHE A 1 197 ? -8.741 14.104 -2.782 1.00 90.81 197 PHE A O 1
ATOM 1624 N N . ALA A 1 198 ? -8.356 14.194 -4.987 1.00 87.62 198 ALA A N 1
ATOM 1625 C CA . ALA A 1 198 ? -8.027 15.628 -4.971 1.00 87.62 198 ALA A CA 1
ATOM 1626 C C . ALA A 1 198 ? -9.186 16.524 -4.480 1.00 87.62 198 ALA A C 1
ATOM 1628 O O . ALA A 1 198 ? -8.964 17.359 -3.617 1.00 87.62 198 ALA A O 1
ATOM 1629 N N . ASP A 1 199 ? -10.417 16.333 -4.981 1.00 75.50 199 ASP A N 1
ATOM 1630 C CA . ASP A 1 199 ? -11.548 17.245 -4.691 1.00 75.50 199 ASP A CA 1
ATOM 1631 C C . ASP A 1 199 ? -12.923 16.546 -4.540 1.00 75.50 199 ASP A C 1
ATOM 1633 O O . ASP A 1 199 ? -13.951 17.209 -4.394 1.00 75.50 199 ASP A O 1
ATOM 1637 N N . THR A 1 200 ? -13.002 15.213 -4.663 1.00 64.25 200 THR A N 1
ATOM 1638 C CA . THR A 1 200 ? -14.238 14.555 -5.151 1.00 64.25 200 THR A CA 1
ATOM 1639 C C . THR A 1 200 ? -14.700 13.295 -4.420 1.00 64.25 200 THR A C 1
ATOM 1641 O O . THR A 1 200 ? -15.724 12.732 -4.816 1.00 64.25 200 THR A O 1
ATOM 1644 N N . VAL A 1 201 ? -14.011 12.830 -3.373 1.00 78.50 201 VAL A N 1
ATOM 1645 C CA . VAL A 1 201 ? -14.480 11.646 -2.635 1.00 78.50 201 VAL A CA 1
ATOM 1646 C C . VAL A 1 201 ? -15.498 12.045 -1.562 1.00 78.50 201 VAL A C 1
ATOM 1648 O O . VAL A 1 201 ? -15.256 12.944 -0.759 1.00 78.50 201 VAL A O 1
ATOM 1651 N N . ASP A 1 202 ? -16.643 11.364 -1.525 1.00 85.44 202 ASP A N 1
ATOM 1652 C CA . ASP A 1 202 ? -17.451 11.325 -0.306 1.00 85.44 202 ASP A CA 1
ATOM 1653 C C . ASP A 1 202 ? -16.755 10.378 0.669 1.00 85.44 202 ASP A C 1
ATOM 1655 O O . ASP A 1 202 ? -16.685 9.173 0.421 1.00 85.44 202 ASP A O 1
ATOM 1659 N N . TRP A 1 203 ? -16.245 10.931 1.766 1.00 85.00 203 TRP A N 1
ATOM 1660 C CA . TRP A 1 203 ? -15.508 10.211 2.803 1.00 85.00 203 TRP A CA 1
ATOM 1661 C C . TRP A 1 203 ? -16.303 9.059 3.429 1.00 85.00 203 TRP A C 1
ATOM 1663 O O . TRP A 1 203 ? -15.703 8.118 3.939 1.00 85.00 203 TRP A O 1
ATOM 1673 N N . ASN A 1 204 ? -17.635 9.070 3.318 1.00 86.50 204 ASN A N 1
ATOM 1674 C CA . ASN A 1 204 ? -18.492 7.975 3.780 1.00 86.50 204 ASN A CA 1
ATOM 1675 C C . ASN A 1 204 ? -18.612 6.824 2.768 1.00 86.50 204 ASN A C 1
ATOM 1677 O O . ASN A 1 204 ? -19.139 5.759 3.096 1.00 86.50 204 ASN A O 1
ATOM 1681 N N . THR A 1 205 ? -18.155 7.015 1.527 1.00 90.25 205 THR A N 1
ATOM 1682 C CA . THR A 1 205 ? -18.130 5.946 0.523 1.00 90.25 205 THR A CA 1
ATOM 1683 C C . THR A 1 205 ? -17.150 4.884 0.981 1.00 90.25 205 THR A C 1
ATOM 1685 O O . THR A 1 205 ? -15.976 5.180 1.182 1.00 90.25 205 THR A O 1
ATOM 1688 N N . ALA A 1 206 ? -17.605 3.640 1.122 1.00 90.44 206 ALA A N 1
ATOM 1689 C CA . ALA A 1 206 ? -16.720 2.552 1.507 1.00 90.44 206 ALA A CA 1
ATOM 1690 C C . ALA A 1 206 ? -15.709 2.232 0.388 1.00 90.44 206 ALA A C 1
ATOM 1692 O O . ALA A 1 206 ? -16.073 2.289 -0.791 1.00 90.44 206 ALA A O 1
ATOM 1693 N N . PRO A 1 207 ? -14.478 1.798 0.708 1.00 90.69 207 PRO A N 1
ATOM 1694 C CA . PRO A 1 207 ? -13.470 1.547 -0.320 1.00 90.69 207 PRO A CA 1
ATOM 1695 C C . PRO A 1 207 ? -13.849 0.470 -1.343 1.00 90.69 207 PR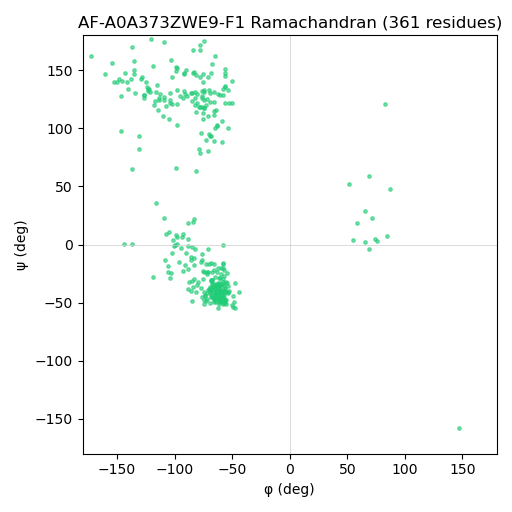O A C 1
ATOM 1697 O O . PRO A 1 207 ? -13.418 0.547 -2.491 1.00 90.69 207 PRO A O 1
ATOM 1700 N N . LEU A 1 208 ? -14.668 -0.528 -0.980 1.00 91.81 208 LEU A N 1
ATOM 1701 C CA . LEU A 1 208 ? -15.235 -1.493 -1.941 1.00 91.81 208 LEU A CA 1
ATOM 1702 C C . LEU A 1 208 ? -16.190 -0.856 -2.955 1.00 91.81 208 LEU A C 1
ATOM 1704 O O . LEU A 1 208 ? -16.313 -1.357 -4.073 1.00 91.81 208 LEU A O 1
ATOM 1708 N N . ASP A 1 209 ? -16.839 0.234 -2.566 1.00 92.31 209 ASP A N 1
ATOM 1709 C CA . ASP A 1 209 ? -17.856 0.926 -3.348 1.00 92.31 209 ASP A CA 1
ATOM 1710 C C . ASP A 1 209 ? -17.253 2.082 -4.177 1.00 92.31 209 ASP A C 1
ATOM 1712 O O . ASP A 1 209 ? -17.956 2.688 -4.986 1.00 92.31 209 ASP A O 1
ATOM 1716 N N . LEU A 1 210 ? -15.941 2.357 -4.044 1.00 92.12 210 LEU A N 1
ATOM 1717 C CA . LEU A 1 210 ? -15.252 3.353 -4.871 1.00 92.12 210 LEU A CA 1
ATOM 1718 C C . LEU A 1 210 ? -15.405 3.041 -6.372 1.00 92.12 210 LEU A C 1
ATOM 1720 O O . LEU A 1 210 ? -15.221 1.879 -6.767 1.00 92.12 210 LEU A O 1
ATOM 1724 N N . PRO A 1 211 ? -15.675 4.053 -7.216 1.00 90.44 211 PRO A N 1
ATOM 1725 C CA . PRO A 1 211 ? -15.756 3.899 -8.665 1.00 90.44 211 PRO A CA 1
ATOM 1726 C C . PRO A 1 211 ? -14.488 3.310 -9.301 1.00 90.44 211 PRO A C 1
ATOM 1728 O O . PRO A 1 211 ? -13.377 3.482 -8.807 1.00 90.44 211 PRO A O 1
ATOM 1731 N N . ASP A 1 212 ? -14.640 2.609 -10.428 1.00 88.81 212 ASP A N 1
ATOM 1732 C CA . ASP A 1 212 ? -13.516 1.945 -11.106 1.00 88.81 212 ASP A CA 1
ATOM 1733 C C . ASP A 1 212 ? -12.494 2.918 -11.719 1.00 88.81 212 ASP A C 1
ATOM 1735 O O . ASP A 1 212 ? -11.339 2.540 -11.905 1.00 88.81 212 ASP A O 1
ATOM 1739 N N . ASP A 1 213 ? -12.894 4.151 -12.024 1.00 88.50 213 ASP A N 1
ATOM 1740 C CA . ASP A 1 213 ? -12.032 5.205 -12.572 1.00 88.50 213 ASP A CA 1
ATOM 1741 C C . ASP A 1 213 ? -11.107 5.852 -11.527 1.00 88.50 213 ASP A C 1
ATOM 1743 O O . ASP A 1 213 ? -10.159 6.532 -11.908 1.00 88.50 213 ASP A O 1
ATOM 1747 N N . PHE A 1 214 ? -11.275 5.542 -10.235 1.00 91.19 214 PHE A N 1
ATOM 1748 C CA . PHE A 1 214 ? -10.267 5.830 -9.203 1.00 91.19 214 PHE A CA 1
ATOM 1749 C C . PHE A 1 214 ? -9.022 4.944 -9.342 1.00 91.19 214 PHE A C 1
ATOM 1751 O O . PHE A 1 214 ? -7.983 5.228 -8.739 1.00 91.19 214 PHE A O 1
ATOM 1758 N N . PHE A 1 215 ? -9.124 3.847 -10.098 1.00 92.62 215 PHE A N 1
ATOM 1759 C CA . PHE A 1 215 ? -8.085 2.836 -10.214 1.00 92.62 215 PHE A CA 1
ATOM 1760 C C . PHE A 1 215 ? -7.525 2.801 -11.635 1.00 92.62 215 PHE A C 1
ATOM 1762 O O . PHE A 1 215 ? -8.181 2.388 -12.593 1.00 92.62 215 PHE A O 1
ATOM 1769 N N . CYS A 1 216 ? -6.248 3.138 -11.765 1.00 92.25 216 CYS A N 1
ATOM 1770 C CA . CYS A 1 216 ? -5.493 2.934 -12.987 1.00 92.25 216 CYS A CA 1
ATOM 1771 C C . CYS A 1 216 ? -5.347 1.430 -13.262 1.00 92.25 216 CYS A C 1
ATOM 1773 O O . CYS A 1 216 ? -4.669 0.697 -12.535 1.00 92.25 216 CYS A O 1
ATOM 1775 N N . LYS A 1 217 ? -6.017 0.966 -14.324 1.00 88.12 217 LYS A N 1
ATOM 1776 C CA . LYS A 1 217 ? -6.030 -0.426 -14.791 1.00 88.12 217 LYS A CA 1
ATOM 1777 C C . LYS A 1 217 ? -5.601 -0.493 -16.254 1.00 88.12 217 LYS A C 1
ATOM 1779 O O . LYS A 1 217 ? -6.006 0.327 -17.072 1.00 88.12 217 LYS A O 1
ATOM 1784 N N . GLY A 1 218 ? -4.809 -1.506 -16.602 1.00 81.00 218 GLY A N 1
ATOM 1785 C CA . GLY A 1 218 ? -4.437 -1.793 -17.994 1.00 81.00 218 GLY A CA 1
ATOM 1786 C C . GLY A 1 218 ? -3.418 -0.833 -18.622 1.00 81.00 218 GLY A C 1
ATOM 1787 O O . GLY A 1 218 ? -3.105 -0.986 -19.802 1.00 81.00 218 GLY A O 1
ATOM 1788 N N . VAL A 1 219 ? -2.884 0.118 -17.851 1.00 86.62 219 VAL A N 1
ATOM 1789 C CA . VAL A 1 219 ? -1.742 0.951 -18.242 1.00 86.62 219 VAL A CA 1
ATOM 1790 C C . VAL A 1 219 ? -0.456 0.181 -17.968 1.00 86.62 219 VAL A C 1
ATOM 1792 O O . VAL A 1 219 ? -0.266 -0.376 -16.888 1.00 86.62 219 VAL A O 1
ATOM 1795 N N . THR A 1 220 ? 0.434 0.150 -18.955 1.00 88.50 220 THR A N 1
ATOM 1796 C CA . THR A 1 220 ? 1.747 -0.478 -18.814 1.00 88.50 220 THR A CA 1
ATOM 1797 C C . THR A 1 220 ? 2.682 0.458 -18.053 1.00 88.50 220 THR A C 1
ATOM 1799 O O . THR A 1 220 ? 2.958 1.563 -18.526 1.00 88.50 220 THR A O 1
ATOM 1802 N N . MET A 1 221 ? 3.177 0.028 -16.891 1.00 89.88 221 MET A N 1
ATOM 1803 C CA . MET A 1 221 ? 4.015 0.841 -16.004 1.00 89.88 221 MET A CA 1
ATOM 1804 C C . MET A 1 221 ? 5.214 0.035 -15.498 1.00 89.88 221 MET A C 1
ATOM 1806 O O . MET A 1 221 ? 5.140 -1.187 -15.359 1.00 89.88 221 MET A O 1
ATOM 1810 N N . LEU A 1 222 ? 6.321 0.726 -15.237 1.00 90.94 222 LEU A N 1
ATOM 1811 C CA . LEU A 1 222 ? 7.393 0.220 -14.386 1.00 90.94 222 LEU A CA 1
ATOM 1812 C C . LEU A 1 222 ? 7.147 0.681 -12.961 1.00 90.94 222 LEU A C 1
ATOM 1814 O O . LEU A 1 222 ? 6.614 1.766 -12.744 1.00 90.94 222 LEU A O 1
ATOM 1818 N N . GLU A 1 223 ? 7.539 -0.148 -12.003 1.00 90.44 223 GLU A N 1
ATOM 1819 C CA . GLU A 1 223 ? 7.149 0.037 -10.614 1.00 90.44 223 GLU A CA 1
ATOM 1820 C C . GLU A 1 223 ? 8.299 -0.302 -9.685 1.00 90.44 223 GLU A C 1
ATOM 1822 O O . GLU A 1 223 ? 9.007 -1.297 -9.882 1.00 90.44 223 GLU A O 1
ATOM 1827 N N . LEU A 1 224 ? 8.438 0.510 -8.647 1.00 90.62 224 LEU A N 1
ATOM 1828 C CA . LEU A 1 224 ? 9.338 0.276 -7.533 1.00 90.62 224 LEU A CA 1
ATOM 1829 C C . LEU A 1 224 ? 8.527 0.359 -6.253 1.00 90.62 224 LEU A C 1
ATOM 1831 O O . LEU A 1 224 ? 7.766 1.299 -6.052 1.00 90.62 224 LEU A O 1
ATOM 1835 N N . THR A 1 225 ? 8.652 -0.660 -5.408 1.00 89.94 225 THR A N 1
ATOM 1836 C CA . THR A 1 225 ? 7.997 -0.654 -4.102 1.00 89.94 225 THR A CA 1
ATOM 1837 C C . THR A 1 225 ? 8.839 0.129 -3.116 1.00 89.94 225 THR A C 1
ATOM 1839 O O . THR A 1 225 ? 9.975 -0.263 -2.849 1.00 89.94 225 THR A O 1
ATOM 1842 N N . GLU A 1 226 ? 8.252 1.192 -2.575 1.00 86.50 226 GLU A N 1
ATOM 1843 C CA . GLU A 1 226 ? 8.837 2.045 -1.539 1.00 86.50 226 GLU A CA 1
ATOM 1844 C C . GLU A 1 226 ? 8.582 1.455 -0.160 1.00 86.50 226 GLU A C 1
ATOM 1846 O O . GLU A 1 226 ? 9.490 1.295 0.654 1.00 86.50 226 GLU A O 1
ATOM 1851 N N . LYS A 1 227 ? 7.321 1.092 0.085 1.00 86.31 227 LYS A N 1
ATOM 1852 C CA . LYS A 1 227 ? 6.858 0.557 1.358 1.00 86.31 227 LYS A CA 1
ATOM 1853 C C . LYS A 1 227 ? 5.689 -0.384 1.124 1.00 86.31 227 LYS A C 1
ATOM 1855 O O . LYS A 1 227 ? 4.811 -0.108 0.310 1.00 86.31 227 LYS A O 1
ATOM 1860 N N . LYS A 1 228 ? 5.679 -1.491 1.858 1.00 88.50 228 LYS A N 1
ATOM 1861 C CA . LYS A 1 228 ? 4.519 -2.377 1.964 1.00 88.50 228 LYS A CA 1
ATOM 1862 C C . LYS A 1 228 ? 3.869 -2.133 3.306 1.00 88.50 228 LYS A C 1
ATOM 1864 O O . LYS A 1 228 ? 4.565 -2.138 4.321 1.00 88.50 228 LYS A O 1
ATOM 1869 N N . ILE A 1 229 ? 2.567 -1.921 3.290 1.00 87.56 229 ILE A N 1
ATOM 1870 C CA . ILE A 1 229 ? 1.765 -1.678 4.477 1.00 87.56 229 ILE A CA 1
ATOM 1871 C C . ILE A 1 229 ? 0.832 -2.874 4.629 1.00 87.56 229 ILE A C 1
ATOM 1873 O O . ILE A 1 229 ? 0.129 -3.262 3.691 1.00 87.56 229 ILE A O 1
ATOM 1877 N N . ASP A 1 230 ? 0.868 -3.479 5.812 1.00 86.75 230 ASP A N 1
ATOM 1878 C CA . ASP A 1 230 ? -0.071 -4.527 6.180 1.00 86.75 230 ASP A CA 1
ATOM 1879 C C . ASP A 1 230 ? -1.374 -3.880 6.651 1.00 86.75 230 ASP A C 1
ATOM 1881 O O . ASP A 1 230 ? -1.404 -3.193 7.669 1.00 86.75 230 ASP A O 1
ATOM 1885 N N . MET A 1 231 ? -2.448 -4.092 5.893 1.00 88.19 231 MET A N 1
ATOM 1886 C CA . MET A 1 231 ? -3.764 -3.551 6.220 1.00 88.19 231 MET A CA 1
ATOM 1887 C C . MET A 1 231 ? -4.613 -4.529 7.033 1.00 88.19 231 MET A C 1
ATOM 1889 O O . MET A 1 231 ? -5.808 -4.289 7.188 1.00 88.19 231 MET A O 1
ATOM 1893 N N . LEU A 1 232 ? -4.091 -5.658 7.535 1.00 89.38 232 LEU A N 1
ATOM 1894 C CA . LEU A 1 232 ? -4.849 -6.516 8.457 1.00 89.38 232 LEU A CA 1
ATOM 1895 C C . LEU A 1 232 ? -5.361 -5.668 9.646 1.00 89.38 232 LEU A C 1
ATOM 1897 O O . LEU A 1 232 ? -4.581 -4.879 10.171 1.00 89.38 232 LEU A O 1
ATOM 1901 N N . PRO A 1 233 ? -6.650 -5.773 10.054 1.00 90.12 233 PRO A N 1
ATOM 1902 C CA . PRO A 1 233 ? -7.281 -4.812 10.957 1.00 90.12 233 PRO A CA 1
ATOM 1903 C C . PRO A 1 233 ? -6.921 -5.123 12.412 1.00 90.12 233 PRO A C 1
ATOM 1905 O O . PRO A 1 233 ? -7.777 -5.505 13.213 1.00 90.12 233 PRO A O 1
ATOM 1908 N N . THR A 1 234 ? -5.637 -5.029 12.726 1.00 89.94 234 THR A N 1
ATOM 1909 C CA . THR A 1 234 ? -5.103 -5.115 14.080 1.00 89.94 234 THR A CA 1
ATOM 1910 C C . THR A 1 234 ? -4.753 -3.711 14.565 1.00 89.94 234 THR A C 1
ATOM 1912 O O . THR A 1 234 ? -4.579 -2.789 13.764 1.00 89.94 234 THR A O 1
ATOM 1915 N N . VAL A 1 235 ? -4.677 -3.527 15.882 1.00 88.56 235 VAL A N 1
ATOM 1916 C CA . VAL A 1 235 ? -4.353 -2.219 16.463 1.00 88.56 235 VAL A CA 1
ATOM 1917 C C . VAL A 1 235 ? -2.896 -1.864 16.152 1.00 88.56 235 VAL A C 1
ATOM 1919 O O . VAL A 1 235 ? -2.615 -0.728 15.782 1.00 88.56 235 VAL A O 1
ATOM 1922 N N . SER A 1 236 ? -1.976 -2.835 16.193 1.00 86.88 236 SER A N 1
ATOM 1923 C CA . SER A 1 236 ? -0.569 -2.603 15.845 1.00 86.88 236 SER A CA 1
ATOM 1924 C C . SER A 1 236 ? -0.389 -2.162 14.392 1.00 86.88 236 SER A C 1
ATOM 1926 O O . SER A 1 236 ? 0.372 -1.229 14.130 1.00 86.88 236 SER A O 1
ATOM 1928 N N . ASN A 1 237 ? -1.097 -2.794 13.453 1.00 88.25 237 ASN A N 1
ATOM 1929 C CA . ASN A 1 237 ? -1.006 -2.427 12.043 1.00 88.25 237 ASN A CA 1
ATOM 1930 C C . ASN A 1 237 ? -1.625 -1.053 11.768 1.00 88.25 237 ASN A C 1
ATOM 1932 O O . ASN A 1 237 ? -1.068 -0.296 10.974 1.00 88.25 237 ASN A O 1
ATOM 1936 N N . TYR A 1 238 ? -2.722 -0.706 12.452 1.00 88.56 238 TYR A N 1
ATOM 1937 C CA . TYR A 1 238 ? -3.284 0.644 12.398 1.00 88.56 238 TYR A CA 1
ATOM 1938 C C . TYR A 1 238 ? -2.254 1.689 12.835 1.00 88.56 238 TYR A C 1
ATOM 1940 O O . TYR A 1 238 ? -1.988 2.613 12.074 1.00 88.56 238 TYR A O 1
ATOM 1948 N N . TRP A 1 239 ? -1.608 1.516 13.994 1.00 84.62 239 TRP A N 1
ATOM 1949 C CA . TRP A 1 239 ? -0.606 2.473 14.483 1.00 84.62 239 TRP A CA 1
ATOM 1950 C C . TRP A 1 239 ? 0.602 2.595 13.554 1.00 84.62 239 TRP A C 1
ATOM 1952 O O . TRP A 1 239 ? 1.056 3.703 13.268 1.00 84.62 239 TRP A O 1
ATOM 1962 N N . SER A 1 240 ? 1.097 1.473 13.021 1.00 84.56 240 SER A N 1
ATOM 1963 C CA . SER A 1 240 ? 2.182 1.510 12.033 1.00 84.56 240 SER A CA 1
ATOM 1964 C C . SER A 1 240 ? 1.757 2.249 10.757 1.00 84.56 240 SER A C 1
ATOM 1966 O O . SER A 1 240 ? 2.556 2.965 10.147 1.00 84.56 240 SER A O 1
ATOM 1968 N N . PHE A 1 241 ? 0.480 2.139 10.374 1.00 86.31 241 PHE A N 1
ATOM 1969 C CA . PHE A 1 241 ? -0.076 2.863 9.239 1.00 86.31 241 PHE A CA 1
ATOM 1970 C C . PHE A 1 241 ? -0.249 4.369 9.500 1.00 86.31 241 PHE A C 1
ATOM 1972 O O . PHE A 1 241 ? 0.144 5.179 8.659 1.00 86.31 241 PHE A O 1
ATOM 1979 N N . SER A 1 242 ? -0.815 4.765 10.636 1.00 81.12 242 SER A N 1
ATOM 1980 C CA . SER A 1 242 ? -1.128 6.170 10.920 1.00 81.12 242 SER A CA 1
ATOM 1981 C C . SER A 1 242 ? 0.090 6.983 11.375 1.00 81.12 242 SER A C 1
ATOM 1983 O O . SER A 1 242 ? 0.184 8.155 11.026 1.00 81.12 242 SER A O 1
ATOM 1985 N N . HIS A 1 243 ? 1.059 6.376 12.075 1.00 73.12 243 HIS A N 1
ATOM 1986 C CA . HIS A 1 243 ? 2.126 7.122 12.768 1.00 73.12 243 HIS A CA 1
ATOM 1987 C C . HIS A 1 243 ? 3.552 6.811 12.289 1.00 73.12 243 HIS A C 1
ATOM 1989 O O . HIS A 1 243 ? 4.431 7.669 12.352 1.00 73.12 243 HIS A O 1
ATOM 1995 N N . GLU A 1 244 ? 3.823 5.606 11.780 1.00 65.25 244 GLU A N 1
ATOM 1996 C CA . GLU A 1 244 ? 5.191 5.186 11.414 1.00 65.25 244 GLU A CA 1
ATOM 1997 C C . GLU A 1 244 ? 5.488 5.320 9.913 1.00 65.25 244 GLU A C 1
ATOM 1999 O O . GLU A 1 244 ? 6.496 4.809 9.402 1.00 65.25 244 GLU A O 1
ATOM 2004 N N . ASN A 1 245 ? 4.582 5.943 9.156 1.00 60.97 245 ASN A N 1
ATOM 2005 C CA . ASN A 1 245 ? 4.650 5.909 7.704 1.00 60.97 245 ASN A CA 1
ATOM 2006 C C . ASN A 1 245 ? 5.586 6.933 7.065 1.00 60.97 245 ASN A C 1
ATOM 2008 O O . ASN A 1 245 ? 6.013 6.673 5.948 1.00 60.97 245 ASN A O 1
ATOM 2012 N N . GLU A 1 246 ? 6.002 7.996 7.756 1.00 59.59 246 GLU A N 1
ATOM 2013 C CA . GLU A 1 246 ? 6.902 9.050 7.236 1.00 59.59 246 GLU A CA 1
ATOM 2014 C C . GLU A 1 246 ? 6.415 9.732 5.928 1.00 59.59 246 GLU A C 1
ATOM 2016 O O . GLU A 1 246 ? 7.149 10.551 5.388 1.00 59.59 246 GLU A O 1
ATOM 2021 N N . ILE A 1 247 ? 5.223 9.405 5.392 1.00 57.44 247 ILE A N 1
ATOM 2022 C CA . ILE A 1 247 ? 4.707 9.903 4.093 1.00 57.44 247 ILE A CA 1
ATOM 2023 C C . ILE A 1 247 ? 4.093 11.291 4.211 1.00 57.44 247 ILE A C 1
ATOM 2025 O O . ILE A 1 247 ? 4.310 12.126 3.332 1.00 57.44 247 ILE A O 1
ATOM 2029 N N . SER A 1 248 ? 3.346 11.526 5.283 1.00 60.66 248 SER A N 1
ATOM 2030 C CA . SER A 1 248 ? 2.657 12.780 5.577 1.00 60.66 248 SER A CA 1
ATOM 2031 C C . SER A 1 248 ? 2.063 12.714 6.983 1.00 60.66 248 SER A C 1
ATOM 2033 O O . SER A 1 248 ? 1.873 11.616 7.511 1.00 60.66 248 SER A O 1
ATOM 2035 N N . ASP A 1 249 ? 1.717 13.867 7.553 1.00 63.38 249 ASP A N 1
ATOM 2036 C CA . ASP A 1 249 ? 0.871 13.940 8.747 1.00 63.38 249 ASP A CA 1
ATOM 2037 C C . ASP A 1 249 ? -0.547 13.488 8.350 1.00 63.38 249 ASP A C 1
ATOM 2039 O O . ASP A 1 249 ? -1.335 14.262 7.804 1.00 63.38 249 ASP A O 1
ATOM 2043 N N . ILE A 1 250 ? -0.851 12.199 8.525 1.00 73.06 250 ILE A N 1
ATOM 2044 C CA . ILE A 1 250 ? -2.185 11.649 8.260 1.00 73.06 250 ILE A CA 1
ATOM 2045 C C . ILE A 1 250 ? -3.129 12.206 9.329 1.00 73.06 250 ILE A C 1
ATOM 2047 O O . ILE A 1 250 ? -2.818 12.150 10.516 1.00 73.06 250 ILE A O 1
ATOM 2051 N N . SER A 1 251 ? -4.279 12.755 8.928 1.00 70.44 251 SER A N 1
ATOM 2052 C CA . SER A 1 251 ? -5.290 13.147 9.911 1.00 70.44 251 SER A CA 1
ATOM 2053 C C . SER A 1 251 ? -5.995 11.894 10.411 1.00 70.44 251 SER A C 1
ATOM 2055 O O . SER A 1 251 ? -6.651 11.225 9.612 1.00 70.44 251 SER A O 1
ATOM 2057 N N . SER A 1 252 ? -5.899 11.604 11.702 1.00 69.88 252 SER A N 1
ATOM 2058 C CA . SER A 1 252 ? -6.584 10.450 12.272 1.00 69.88 252 SER A CA 1
ATOM 2059 C C . SER A 1 252 ? -8.079 10.699 12.432 1.00 69.88 252 SER A C 1
ATOM 2061 O O . SER A 1 252 ? -8.525 11.778 12.844 1.00 69.88 252 SER A O 1
ATOM 2063 N N . SER A 1 253 ? -8.867 9.679 12.126 1.00 83.50 253 SER A N 1
ATOM 2064 C CA . SER A 1 253 ? -10.302 9.669 12.356 1.00 83.50 253 SER A CA 1
ATOM 2065 C C . SER A 1 253 ? -10.596 9.446 13.839 1.00 83.50 253 SER A C 1
ATOM 2067 O O . SER A 1 253 ? -10.176 8.446 14.422 1.00 83.50 253 SER A O 1
ATOM 2069 N N . THR A 1 254 ? -11.385 10.339 14.450 1.00 86.56 254 THR A N 1
ATOM 2070 C CA . THR A 1 254 ? -11.832 10.186 15.848 1.00 86.56 254 THR A CA 1
ATOM 2071 C C . THR A 1 254 ? -12.533 8.848 16.073 1.00 86.56 254 THR A C 1
ATOM 2073 O O . THR A 1 254 ? -12.254 8.178 17.060 1.00 86.56 254 THR A O 1
ATOM 2076 N N . ASP A 1 255 ? -13.370 8.411 15.127 1.00 89.50 255 ASP A N 1
ATOM 2077 C CA . ASP A 1 255 ? -14.087 7.136 15.225 1.00 89.50 255 ASP A CA 1
ATOM 2078 C C . ASP A 1 255 ? -13.118 5.942 15.237 1.00 89.50 255 ASP A C 1
ATOM 2080 O O . ASP A 1 255 ? -13.309 4.977 15.978 1.00 89.50 255 ASP A O 1
ATOM 2084 N N . VAL A 1 256 ? -12.057 5.997 14.427 1.00 90.38 256 VAL A N 1
ATOM 2085 C CA . VAL A 1 256 ? -11.051 4.929 14.362 1.00 90.38 256 VAL A CA 1
ATOM 2086 C C . VAL A 1 256 ? -10.192 4.908 15.625 1.00 90.38 256 VAL A C 1
ATOM 2088 O O . VAL A 1 256 ? -9.955 3.833 16.183 1.00 90.38 256 VAL A O 1
ATOM 2091 N N . TYR A 1 257 ? -9.789 6.076 16.122 1.00 89.12 257 TYR A N 1
ATOM 2092 C CA . TYR A 1 257 ? -9.073 6.193 17.390 1.00 89.12 257 TYR A CA 1
ATOM 2093 C C . TYR A 1 257 ? -9.901 5.673 18.574 1.00 89.12 257 TYR A C 1
ATOM 2095 O O . TYR A 1 257 ? -9.417 4.859 19.368 1.00 89.12 257 TYR A O 1
ATOM 2103 N N . ASP A 1 258 ? -11.171 6.074 18.664 1.00 91.50 258 ASP A N 1
ATOM 2104 C CA . ASP A 1 258 ? -12.093 5.610 19.701 1.00 91.50 258 ASP A CA 1
ATOM 2105 C C . ASP A 1 258 ? -12.282 4.092 19.633 1.00 91.50 258 ASP A C 1
ATOM 2107 O O . ASP A 1 258 ? -12.268 3.414 20.666 1.00 91.50 258 ASP A O 1
ATOM 2111 N N . TYR A 1 259 ? -12.386 3.532 18.424 1.00 93.62 259 TYR A N 1
ATOM 2112 C CA . TYR A 1 259 ? -12.451 2.087 18.218 1.00 93.62 259 TYR A CA 1
ATOM 2113 C C . TYR A 1 259 ? -11.202 1.368 18.755 1.00 93.62 259 TYR A C 1
ATOM 2115 O O . TYR A 1 259 ? -11.328 0.369 19.471 1.00 93.62 259 TYR A O 1
ATOM 2123 N N . CYS A 1 260 ? -10.002 1.890 18.483 1.00 91.56 260 CYS A N 1
ATOM 2124 C CA . CYS A 1 260 ? -8.743 1.361 19.017 1.00 91.56 260 CYS A CA 1
ATOM 2125 C C . CYS A 1 260 ? -8.687 1.421 20.552 1.00 91.56 260 CYS A C 1
ATOM 2127 O O . CYS A 1 260 ? -8.332 0.424 21.190 1.00 91.56 260 CYS A O 1
ATOM 2129 N N . CYS A 1 261 ? -9.091 2.542 21.157 1.00 91.19 261 CYS A N 1
ATOM 2130 C CA . CYS A 1 261 ? -9.159 2.693 22.614 1.00 91.19 261 CYS A CA 1
ATOM 2131 C C . CYS A 1 261 ? -10.109 1.666 23.243 1.00 91.19 261 CYS A C 1
ATOM 2133 O O . CYS A 1 261 ? -9.754 0.978 24.202 1.00 91.19 261 CYS A O 1
ATOM 2135 N N . LEU A 1 262 ? -11.303 1.497 22.670 1.00 94.56 262 LEU A N 1
ATOM 2136 C CA . LEU A 1 262 ? -12.288 0.521 23.134 1.00 94.56 262 LEU A CA 1
ATOM 2137 C C . LEU A 1 262 ? -11.783 -0.925 23.027 1.00 94.56 262 LEU A C 1
ATOM 2139 O O . LEU A 1 262 ? -12.064 -1.730 23.923 1.00 94.56 262 LEU A O 1
ATOM 2143 N N . ILE A 1 263 ? -11.027 -1.266 21.975 1.00 93.19 263 ILE A N 1
ATOM 2144 C CA . ILE A 1 263 ? -10.345 -2.566 21.873 1.00 93.19 263 ILE A CA 1
ATOM 2145 C C . ILE A 1 263 ? -9.342 -2.719 23.017 1.00 93.19 263 ILE A C 1
ATOM 2147 O O . ILE A 1 263 ? -9.416 -3.711 23.741 1.00 93.19 263 ILE A O 1
ATOM 2151 N N . GLY A 1 264 ? -8.466 -1.733 23.233 1.00 90.81 264 GLY A N 1
ATOM 2152 C CA . GLY A 1 264 ? -7.479 -1.761 24.318 1.00 90.81 264 GLY A CA 1
ATOM 2153 C C . GLY A 1 264 ? -8.120 -1.944 25.698 1.00 90.81 264 GLY A C 1
ATOM 2154 O O . GLY A 1 264 ? -7.634 -2.732 26.513 1.00 90.81 264 GLY A O 1
ATOM 2155 N N . ILE A 1 265 ? -9.272 -1.307 25.937 1.00 92.94 265 ILE A N 1
ATOM 2156 C CA . ILE A 1 265 ? -10.068 -1.505 27.156 1.00 92.94 265 ILE A CA 1
ATOM 2157 C C . ILE A 1 265 ? -10.580 -2.948 27.242 1.00 92.94 265 ILE A C 1
ATOM 2159 O O . ILE A 1 265 ? -10.408 -3.604 28.271 1.00 92.94 265 ILE A O 1
ATOM 2163 N N . CYS A 1 266 ? -11.181 -3.477 26.171 1.00 91.81 266 CYS A N 1
ATOM 2164 C CA . CYS A 1 266 ? -11.709 -4.846 26.138 1.00 91.81 266 CYS A CA 1
ATOM 2165 C C . CYS A 1 266 ? -10.632 -5.910 26.382 1.00 91.81 266 CYS A C 1
ATOM 2167 O O . CYS A 1 266 ? -10.894 -6.903 27.067 1.00 91.81 266 CYS A O 1
ATOM 2169 N N . GLU A 1 267 ? -9.437 -5.712 25.828 1.00 88.44 267 GLU A 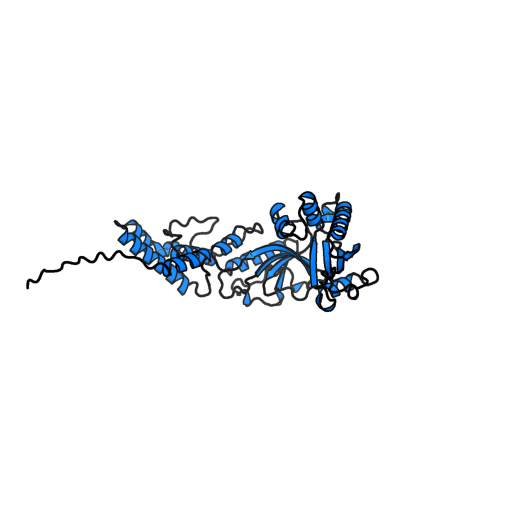N 1
ATOM 2170 C CA . GLU A 1 267 ? -8.305 -6.629 25.992 1.00 88.44 267 GLU A CA 1
ATOM 2171 C C . GLU A 1 267 ? -7.629 -6.487 27.362 1.00 88.44 267 GLU A C 1
ATOM 2173 O O . GLU A 1 267 ? -6.964 -7.413 27.820 1.00 88.44 267 GLU A O 1
ATOM 2178 N N . GLY A 1 268 ? -7.909 -5.397 28.083 1.00 85.69 268 GLY A N 1
ATOM 2179 C CA . GLY A 1 268 ? -7.348 -5.115 29.403 1.00 85.69 268 GLY A CA 1
ATOM 2180 C C . GLY A 1 268 ? -5.976 -4.450 29.366 1.00 85.69 268 GLY A C 1
ATOM 2181 O O . GLY A 1 268 ? -5.381 -4.277 30.429 1.00 85.69 268 GLY A O 1
ATOM 2182 N N . ASP A 1 269 ? -5.512 -4.057 28.178 1.00 85.69 269 ASP A N 1
ATOM 2183 C CA . ASP A 1 269 ? -4.311 -3.241 27.991 1.00 85.69 269 ASP A CA 1
ATOM 2184 C C . ASP A 1 269 ? -4.528 -1.834 28.570 1.00 85.69 269 ASP A C 1
ATOM 2186 O O . ASP A 1 269 ? -3.614 -1.238 29.136 1.00 85.69 269 ASP A O 1
ATOM 2190 N N . ILE A 1 270 ? -5.765 -1.331 28.484 1.00 85.69 270 ILE A N 1
ATOM 2191 C CA . ILE A 1 270 ? -6.195 -0.060 29.069 1.00 85.69 270 ILE A CA 1
ATOM 2192 C C . ILE A 1 270 ? -7.147 -0.352 30.228 1.00 85.69 270 ILE A C 1
ATOM 2194 O O . ILE A 1 270 ? -8.277 -0.799 30.042 1.00 85.69 270 ILE A O 1
ATOM 2198 N N . GLN A 1 271 ? -6.690 -0.089 31.451 1.00 81.56 271 GLN A N 1
ATOM 2199 C CA . GLN A 1 271 ? -7.493 -0.299 32.664 1.00 81.56 271 GLN A CA 1
ATOM 2200 C C . GLN A 1 271 ? -8.259 0.955 33.095 1.00 81.56 271 GLN A C 1
ATOM 2202 O O . GLN A 1 271 ? -9.256 0.852 33.808 1.00 81.56 271 GLN A O 1
ATOM 2207 N N . ARG A 1 272 ? -7.782 2.127 32.667 1.00 82.44 272 ARG A N 1
ATOM 2208 C CA . ARG A 1 272 ? -8.256 3.451 33.074 1.00 82.44 272 ARG A CA 1
ATOM 2209 C C . ARG A 1 272 ? -8.506 4.308 31.831 1.00 82.44 272 ARG A C 1
ATOM 2211 O O . ARG A 1 272 ? -7.551 4.882 31.311 1.00 82.44 272 ARG A O 1
ATOM 2218 N N . PRO A 1 273 ? -9.747 4.339 31.309 1.00 82.44 273 PRO A N 1
ATOM 2219 C CA . PRO A 1 273 ? -10.091 5.161 30.148 1.00 82.44 273 PRO A CA 1
ATOM 2220 C C . PRO A 1 273 ? -9.820 6.663 30.338 1.00 82.44 273 PRO A C 1
ATOM 2222 O O . PRO A 1 273 ? -9.471 7.328 29.372 1.00 82.44 273 PRO A O 1
ATOM 2225 N N . ASP A 1 274 ? -9.898 7.165 31.574 1.00 79.88 274 ASP A N 1
ATOM 2226 C CA . ASP A 1 274 ? -9.560 8.540 31.992 1.00 79.88 274 ASP A CA 1
ATOM 2227 C C . ASP A 1 274 ? -8.063 8.873 31.918 1.00 79.88 274 ASP A C 1
ATOM 2229 O O . ASP A 1 274 ? -7.659 10.031 31.980 1.00 79.88 274 ASP A O 1
ATOM 2233 N N . MET A 1 275 ? -7.219 7.848 31.807 1.00 80.12 275 MET A N 1
ATOM 2234 C CA . MET A 1 275 ? -5.764 7.982 31.739 1.00 80.12 275 MET A CA 1
ATOM 2235 C C . MET A 1 275 ? -5.232 7.766 30.319 1.00 80.12 275 MET A C 1
ATOM 2237 O O . MET A 1 275 ? -4.022 7.621 30.137 1.00 80.12 275 MET A O 1
ATOM 2241 N N . ILE A 1 276 ? -6.114 7.704 29.317 1.00 78.56 276 ILE A N 1
ATOM 2242 C CA . ILE A 1 276 ? -5.707 7.691 27.913 1.00 78.56 276 ILE A CA 1
ATOM 2243 C C . ILE A 1 276 ? -5.175 9.088 27.593 1.00 78.56 276 ILE A C 1
ATOM 2245 O O . ILE A 1 276 ? -5.925 10.021 27.311 1.00 78.56 276 ILE A O 1
ATOM 2249 N N . GLU A 1 277 ? -3.856 9.243 27.688 1.00 65.44 277 GLU A N 1
ATOM 2250 C CA . GLU A 1 277 ? -3.192 10.457 27.240 1.00 65.44 277 GLU A CA 1
ATOM 2251 C C . GLU A 1 277 ? -3.270 10.518 25.715 1.00 65.44 277 GLU A C 1
ATOM 2253 O O . GLU A 1 277 ? -2.836 9.607 25.009 1.00 65.44 277 GLU A O 1
ATOM 2258 N N . GLY A 1 278 ? -3.844 11.608 25.214 1.00 58.84 278 GLY A N 1
ATOM 2259 C CA . GLY A 1 278 ? -3.855 11.897 23.794 1.00 58.84 278 GLY A CA 1
ATOM 2260 C C . GLY A 1 278 ? -2.443 12.136 23.287 1.00 58.84 278 GLY A C 1
ATOM 2261 O O . GLY A 1 278 ? -1.900 13.231 23.459 1.00 58.84 278 GLY A O 1
ATOM 2262 N N .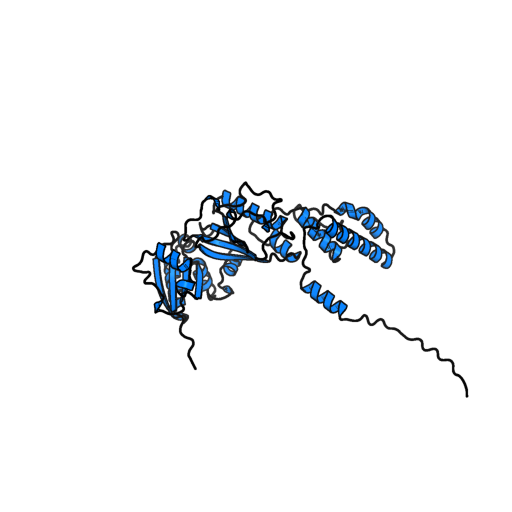 GLU A 1 279 ? -1.836 11.141 22.651 1.00 52.06 279 GLU A N 1
ATOM 2263 C CA . GLU A 1 279 ? -0.692 11.411 21.796 1.00 52.06 279 GLU A CA 1
ATOM 2264 C C . GLU A 1 279 ? -1.228 12.098 20.524 1.00 52.06 279 GLU A C 1
ATOM 2266 O O . GLU A 1 279 ? -2.068 11.555 19.821 1.00 52.06 279 GLU A O 1
ATOM 2271 N N . TRP A 1 280 ? -0.770 13.328 20.254 1.00 50.91 280 TRP A N 1
ATOM 2272 C CA . TRP A 1 280 ? -0.977 14.030 18.973 1.00 50.91 280 TRP A CA 1
ATOM 2273 C C . TRP A 1 280 ? -2.416 14.477 18.632 1.00 50.91 280 TRP A C 1
ATOM 2275 O O . TRP A 1 280 ? -2.935 14.183 17.566 1.00 50.91 280 TRP A O 1
ATOM 2285 N N . TYR A 1 281 ? -3.020 15.318 19.484 1.00 49.56 281 TYR A N 1
ATOM 2286 C CA . TYR A 1 281 ? -4.343 15.964 19.287 1.00 49.56 281 TYR A CA 1
ATOM 2287 C C . TYR A 1 281 ? -5.568 15.035 19.326 1.00 49.56 281 TYR A C 1
ATOM 2289 O O . TYR A 1 281 ? -6.695 15.533 19.299 1.00 49.56 281 TYR A O 1
ATOM 2297 N N . GLU A 1 282 ? -5.371 13.727 19.444 1.00 62.03 282 GLU A N 1
ATOM 2298 C CA . GLU A 1 282 ? -6.445 12.747 19.580 1.00 62.03 282 GLU A CA 1
ATOM 2299 C C . GLU A 1 282 ? -6.856 12.625 21.049 1.00 62.03 282 GLU A C 1
ATOM 2301 O O . GLU A 1 282 ? -6.018 12.493 21.932 1.00 62.03 282 GLU A O 1
ATOM 2306 N N . SER A 1 283 ? -8.152 12.710 21.339 1.00 71.56 283 SER A N 1
ATOM 2307 C CA . SER A 1 283 ? -8.698 12.477 22.679 1.00 71.56 283 SER A CA 1
ATOM 2308 C C . SER A 1 283 ? -9.754 11.399 22.581 1.00 71.56 283 SER A C 1
ATOM 2310 O O . SER A 1 283 ? -10.595 11.482 21.684 1.00 71.56 283 SER A O 1
ATOM 2312 N N . PHE A 1 284 ? -9.743 10.440 23.508 1.00 87.44 284 PHE A N 1
ATOM 2313 C CA . PHE A 1 284 ? -10.762 9.399 23.556 1.00 87.44 284 PHE A CA 1
ATOM 2314 C C . PHE A 1 284 ? -12.122 10.047 23.819 1.00 87.44 284 PHE A C 1
ATOM 2316 O O . PHE A 1 284 ? -12.428 10.463 24.937 1.00 87.44 284 PHE A O 1
ATOM 2323 N N . SER A 1 285 ? -12.941 10.184 22.778 1.00 89.25 285 SER A N 1
ATOM 2324 C CA . SER A 1 285 ? -14.124 11.051 22.835 1.00 89.25 285 SER A CA 1
ATOM 2325 C C . SER A 1 285 ? -15.240 10.460 23.704 1.00 89.25 285 SER A C 1
ATOM 2327 O O . SER A 1 285 ? -16.145 11.169 24.151 1.00 89.25 285 SER A O 1
ATOM 2329 N N . LEU A 1 286 ? -15.143 9.156 23.975 1.00 92.44 286 LEU A N 1
ATOM 2330 C CA . LEU A 1 286 ? -16.100 8.360 24.735 1.00 92.44 286 LEU A CA 1
ATOM 2331 C C . LEU A 1 286 ? -15.703 8.173 26.207 1.00 92.44 286 LEU A C 1
ATOM 2333 O O . LEU A 1 286 ? -16.374 7.410 26.905 1.00 92.44 286 LEU A O 1
ATOM 2337 N N . GLU A 1 287 ? -14.646 8.841 26.681 1.00 89.75 287 GLU A N 1
ATOM 2338 C CA . GLU A 1 287 ? -14.148 8.765 28.065 1.00 89.75 287 GLU A CA 1
ATOM 2339 C C . GLU A 1 287 ? -15.276 8.941 29.089 1.00 89.75 287 GLU A C 1
ATOM 2341 O O . GLU A 1 287 ? -15.488 8.076 29.938 1.00 89.75 287 GLU A O 1
ATOM 2346 N N . ASN A 1 288 ? -16.086 9.988 28.911 1.00 92.25 288 ASN A N 1
ATOM 2347 C CA . ASN A 1 288 ? -17.188 10.360 29.802 1.00 92.25 288 ASN A CA 1
ATOM 2348 C C . ASN A 1 288 ? -18.258 9.270 29.996 1.00 92.25 288 ASN A C 1
ATOM 2350 O O . ASN A 1 288 ? -19.083 9.337 30.906 1.00 92.25 288 ASN A O 1
ATOM 2354 N N . ARG A 1 289 ? -18.299 8.254 29.130 1.00 94.50 289 ARG A N 1
ATOM 2355 C CA . ARG A 1 289 ? -19.229 7.125 29.268 1.00 94.50 289 ARG A CA 1
ATOM 2356 C C . ARG A 1 289 ? -18.796 6.150 30.355 1.00 94.50 289 ARG A C 1
ATOM 2358 O O . ARG A 1 289 ? -19.592 5.288 30.727 1.00 94.50 289 ARG A O 1
ATOM 2365 N N . PHE A 1 290 ? -17.559 6.262 30.825 1.00 95.62 290 PHE A N 1
ATOM 2366 C CA . PHE A 1 290 ? -16.973 5.406 31.846 1.00 95.62 290 PHE A CA 1
ATOM 2367 C C . PHE A 1 290 ? -16.917 6.071 33.227 1.00 95.62 290 PHE A C 1
ATOM 2369 O O . PHE A 1 290 ? -16.640 5.351 34.182 1.00 95.62 290 PHE A O 1
ATOM 2376 N N . ASP A 1 291 ? -17.244 7.364 33.353 1.00 94.00 291 ASP A N 1
ATOM 2377 C CA . ASP A 1 291 ? -17.135 8.157 34.592 1.00 94.00 291 ASP A CA 1
ATOM 2378 C C . ASP A 1 291 ? -17.733 7.449 35.816 1.00 94.00 291 ASP A C 1
ATOM 2380 O O . ASP A 1 291 ? -17.018 7.196 36.780 1.00 94.00 291 ASP A O 1
ATOM 2384 N N . ASP A 1 292 ? -19.000 7.018 35.751 1.00 95.81 292 ASP A N 1
ATOM 2385 C CA . ASP A 1 292 ? -19.664 6.329 36.872 1.00 95.81 292 ASP A CA 1
ATOM 2386 C C . ASP A 1 292 ? -18.899 5.061 37.310 1.00 95.81 292 ASP A C 1
ATOM 2388 O O . ASP A 1 292 ? -18.781 4.758 38.494 1.00 95.81 292 ASP A O 1
ATOM 2392 N N . LEU A 1 293 ? -18.367 4.294 36.350 1.00 95.44 293 LEU A N 1
ATOM 2393 C CA . LEU A 1 293 ? -17.610 3.072 36.641 1.00 95.44 293 LEU A CA 1
ATOM 2394 C C . LEU A 1 293 ? -16.207 3.376 37.166 1.00 95.44 293 LEU A C 1
ATOM 2396 O O . LEU A 1 293 ? -15.651 2.566 37.902 1.00 95.44 293 LEU A O 1
ATOM 2400 N N . LEU A 1 294 ? -15.625 4.500 36.763 1.00 93.12 294 LEU A N 1
ATOM 2401 C CA . LEU A 1 294 ? -14.324 4.959 37.229 1.00 93.12 294 LEU A CA 1
ATOM 2402 C C . LEU A 1 294 ? -14.407 5.502 38.656 1.00 93.12 294 LEU A C 1
ATOM 2404 O O . LEU A 1 294 ? -13.562 5.146 39.473 1.00 93.12 294 LEU A O 1
ATOM 2408 N N . GLU A 1 295 ? -15.461 6.252 38.984 1.00 94.00 295 GLU A N 1
ATOM 2409 C CA . GLU A 1 295 ? -15.766 6.655 40.361 1.00 94.00 295 GLU A CA 1
ATOM 2410 C C . GLU A 1 295 ? -15.942 5.420 41.260 1.00 94.00 295 GLU A C 1
ATOM 2412 O O . GLU A 1 295 ? -15.303 5.313 42.306 1.00 94.00 295 GLU A O 1
ATOM 2417 N N . GLU A 1 296 ? -16.723 4.426 40.817 1.00 94.19 296 GLU A N 1
ATOM 2418 C CA . GLU A 1 296 ? -16.861 3.156 41.542 1.00 94.19 296 GLU A CA 1
ATOM 2419 C C . GLU A 1 296 ? -15.521 2.410 41.696 1.00 94.19 296 GLU A C 1
ATOM 2421 O O . GLU A 1 296 ? -15.290 1.758 42.715 1.00 94.19 296 GLU A O 1
ATOM 2426 N N . LEU A 1 297 ? -14.638 2.472 40.692 1.00 92.19 297 LEU A N 1
ATOM 2427 C CA . LEU A 1 297 ? -13.325 1.823 40.732 1.00 92.19 297 LEU A CA 1
ATOM 2428 C C . LEU A 1 297 ? -12.401 2.483 41.765 1.00 92.19 297 LEU A C 1
ATOM 2430 O O . LEU A 1 297 ? -11.664 1.776 42.460 1.00 92.19 297 LEU A O 1
ATOM 2434 N N . ASP A 1 298 ? -12.444 3.812 41.864 1.00 91.62 298 ASP A N 1
ATOM 2435 C CA . ASP A 1 298 ? -11.672 4.596 42.832 1.00 91.62 298 ASP A CA 1
ATOM 2436 C C . ASP A 1 298 ? -12.130 4.345 44.279 1.00 91.62 298 ASP A C 1
ATOM 2438 O O . ASP A 1 298 ? -11.301 4.349 45.193 1.00 91.62 298 ASP A O 1
ATOM 2442 N N . ASP A 1 299 ? -13.414 4.032 44.474 1.00 93.31 299 ASP A N 1
ATOM 2443 C CA . ASP A 1 299 ? -14.016 3.707 45.774 1.00 93.31 299 ASP A CA 1
ATOM 2444 C C . ASP A 1 299 ? -13.816 2.239 46.220 1.00 93.31 299 ASP A C 1
ATOM 2446 O O . ASP A 1 299 ? -14.205 1.875 47.331 1.00 93.31 299 ASP A O 1
ATOM 2450 N N . CYS A 1 300 ? -13.210 1.372 45.396 1.00 92.88 300 CYS A N 1
ATOM 2451 C CA . CYS A 1 300 ? -13.021 -0.047 45.732 1.00 92.88 300 CYS A CA 1
ATOM 2452 C C . CYS A 1 300 ? -11.957 -0.277 46.827 1.00 92.88 300 CYS A C 1
ATOM 2454 O O . CYS A 1 300 ? -10.767 0.042 46.650 1.00 92.88 300 CYS A O 1
ATOM 2456 N N . ASP A 1 301 ? -12.351 -0.974 47.898 1.00 88.88 301 ASP A N 1
ATOM 2457 C CA . ASP A 1 301 ? -11.507 -1.256 49.070 1.00 88.88 301 ASP A CA 1
ATOM 2458 C C . ASP A 1 301 ? -10.674 -2.546 48.927 1.00 88.88 301 ASP A C 1
ATOM 2460 O O . ASP A 1 301 ? -9.649 -2.714 49.602 1.00 88.88 301 ASP A O 1
ATOM 2464 N N . ASP A 1 302 ? -11.074 -3.463 48.039 1.00 92.06 302 ASP A N 1
ATOM 2465 C CA . ASP A 1 302 ? -10.379 -4.732 47.813 1.00 92.06 302 ASP A CA 1
ATOM 2466 C C . ASP A 1 302 ? -10.233 -5.129 46.331 1.00 92.06 302 ASP A C 1
ATOM 2468 O O . ASP A 1 302 ? -10.776 -4.517 45.411 1.00 92.06 302 ASP A O 1
ATOM 2472 N N . ASN A 1 303 ? -9.428 -6.167 46.088 1.00 90.56 303 ASN A N 1
ATOM 2473 C CA . ASN A 1 303 ? -9.113 -6.625 44.734 1.00 90.56 303 ASN A CA 1
ATOM 2474 C C . ASN A 1 303 ? -10.289 -7.326 44.035 1.00 90.56 303 ASN A C 1
ATOM 2476 O O . ASN A 1 303 ? -10.316 -7.359 42.808 1.00 90.56 303 ASN A O 1
ATOM 2480 N N . ILE A 1 304 ? -11.234 -7.906 44.781 1.00 92.94 304 ILE A N 1
ATOM 2481 C CA . ILE A 1 304 ? -12.404 -8.582 44.203 1.00 92.94 304 ILE A CA 1
ATOM 2482 C C . ILE A 1 304 ? -13.370 -7.528 43.661 1.00 92.94 304 ILE A C 1
ATOM 2484 O O . ILE A 1 304 ? -13.885 -7.675 42.553 1.00 92.94 304 ILE A O 1
ATOM 2488 N N . GLU A 1 305 ? -13.594 -6.454 44.415 1.00 92.00 305 GLU A N 1
ATOM 2489 C CA . GLU A 1 305 ? -14.394 -5.310 43.975 1.00 92.00 305 GLU A CA 1
ATOM 2490 C C . GLU A 1 305 ? -13.777 -4.643 42.744 1.00 92.00 305 GLU A C 1
ATOM 2492 O O . GLU A 1 305 ? -14.475 -4.470 41.742 1.00 92.00 305 GLU A O 1
ATOM 2497 N N . ARG A 1 306 ? -12.458 -4.399 42.754 1.00 91.38 306 ARG A N 1
ATOM 2498 C CA . ARG A 1 306 ? -11.747 -3.855 41.584 1.00 91.38 306 ARG A CA 1
ATOM 2499 C C . ARG A 1 306 ? -11.918 -4.722 40.346 1.00 91.38 306 ARG A C 1
ATOM 2501 O O . ARG A 1 306 ? -12.300 -4.206 39.302 1.00 91.38 306 ARG A O 1
ATOM 2508 N N . GLU A 1 307 ? -11.714 -6.034 40.458 1.00 92.50 307 GLU A N 1
ATOM 2509 C CA . GLU A 1 307 ? -11.881 -6.948 39.320 1.00 92.50 307 GLU A CA 1
ATOM 2510 C C . GLU A 1 307 ? -13.330 -6.949 38.798 1.00 92.50 307 GLU A C 1
ATOM 2512 O O . GLU A 1 307 ? -13.569 -6.970 37.587 1.00 92.50 307 GLU A O 1
ATOM 2517 N N . ASN A 1 308 ? -14.320 -6.854 39.692 1.00 94.06 308 ASN A N 1
ATOM 2518 C CA . ASN A 1 308 ? -15.728 -6.757 39.307 1.00 94.06 308 ASN A CA 1
ATOM 2519 C C . ASN A 1 308 ? -16.032 -5.468 38.527 1.00 94.06 308 ASN A C 1
ATOM 2521 O O . ASN A 1 308 ? -16.731 -5.522 37.507 1.00 94.06 308 ASN A O 1
ATOM 2525 N N . VAL A 1 309 ? -15.520 -4.320 38.980 1.00 94.31 309 VAL A N 1
ATOM 2526 C CA . VAL A 1 309 ? -15.700 -3.033 38.291 1.00 94.31 309 VAL A CA 1
ATOM 2527 C C . VAL A 1 309 ? -14.933 -3.017 36.966 1.00 94.31 309 VAL A C 1
ATOM 2529 O O . VAL A 1 309 ? -15.525 -2.710 35.929 1.00 94.31 309 VAL A O 1
ATOM 2532 N N . SER A 1 310 ? -13.682 -3.483 36.934 1.00 93.12 310 SER A N 1
ATOM 2533 C CA . SER A 1 310 ? -12.907 -3.640 35.696 1.00 93.12 310 SER A CA 1
ATOM 2534 C C . SER A 1 310 ? -13.606 -4.559 34.683 1.00 93.12 310 SER A C 1
ATOM 2536 O O . SER A 1 310 ? -13.649 -4.252 33.491 1.00 93.12 310 SER A O 1
ATOM 2538 N N . SER A 1 311 ? -14.243 -5.649 35.127 1.00 94.75 311 SER A N 1
ATOM 2539 C CA . SER A 1 311 ? -15.054 -6.512 34.254 1.00 94.75 311 SER A CA 1
ATOM 2540 C C . SER A 1 311 ? -16.257 -5.772 33.652 1.00 94.75 311 SER A C 1
ATOM 2542 O O . SER A 1 311 ? -16.620 -6.007 32.495 1.00 94.75 311 SER A O 1
ATOM 2544 N N . ARG A 1 312 ? -16.887 -4.861 34.403 1.00 96.94 312 ARG A N 1
ATOM 2545 C CA . ARG A 1 312 ? -17.995 -4.024 33.909 1.00 96.94 312 ARG A CA 1
ATOM 2546 C C . ARG A 1 312 ? -17.519 -2.973 32.910 1.00 96.94 312 ARG A C 1
ATOM 2548 O O . ARG A 1 312 ? -18.195 -2.800 31.900 1.00 96.94 312 ARG A O 1
ATOM 2555 N N . ILE A 1 313 ? -16.359 -2.358 33.137 1.00 96.50 313 ILE A N 1
ATOM 2556 C CA . ILE A 1 313 ? -15.705 -1.449 32.180 1.00 96.50 313 ILE A CA 1
ATOM 2557 C C . ILE A 1 313 ? -15.466 -2.177 30.849 1.00 96.50 313 ILE A C 1
ATOM 2559 O O . ILE A 1 313 ? -15.937 -1.726 29.805 1.00 96.50 313 ILE A O 1
ATOM 2563 N N . LYS A 1 314 ? -14.861 -3.374 30.884 1.00 96.50 314 LYS A N 1
ATOM 2564 C CA . LYS A 1 314 ? -14.660 -4.217 29.688 1.00 96.50 314 LYS A CA 1
ATOM 2565 C C . LYS A 1 314 ? -15.972 -4.548 28.974 1.00 96.50 314 LYS A C 1
ATOM 2567 O O . LYS A 1 314 ? -16.056 -4.470 27.751 1.00 96.50 314 LYS A O 1
ATOM 2572 N N . LYS A 1 315 ? -17.022 -4.902 29.725 1.00 96.69 315 LYS A N 1
ATOM 2573 C CA . LYS A 1 315 ? -18.354 -5.192 29.161 1.00 96.69 315 LYS A CA 1
ATOM 2574 C C . LYS A 1 315 ? -18.997 -3.966 28.518 1.00 96.69 315 LYS A C 1
ATOM 2576 O O . LYS A 1 315 ? -19.661 -4.121 27.495 1.00 96.69 315 LYS A O 1
ATOM 2581 N N . LEU A 1 316 ? -18.823 -2.779 29.099 1.00 97.44 316 LEU A N 1
ATOM 2582 C CA . LEU A 1 316 ? -19.324 -1.537 28.519 1.00 97.44 316 LEU A CA 1
ATOM 2583 C C . LEU A 1 316 ? -18.607 -1.230 27.202 1.00 97.44 316 LEU A C 1
ATOM 2585 O O . LEU A 1 316 ? -19.281 -1.015 26.199 1.00 97.44 316 LEU A O 1
ATOM 2589 N N . ALA A 1 317 ? -17.275 -1.314 27.172 1.00 96.44 317 ALA A N 1
ATOM 2590 C CA . ALA A 1 317 ? -16.508 -1.118 25.945 1.00 96.44 317 ALA A CA 1
ATOM 2591 C C . ALA A 1 317 ? -16.928 -2.105 24.839 1.00 96.44 317 ALA A C 1
ATOM 2593 O O . ALA A 1 317 ? -17.228 -1.693 23.720 1.00 96.44 317 ALA A O 1
ATOM 2594 N N . ALA A 1 318 ? -17.075 -3.393 25.169 1.00 95.19 318 ALA A N 1
ATOM 2595 C CA . ALA A 1 318 ? -17.519 -4.415 24.218 1.00 95.19 318 ALA A CA 1
ATOM 2596 C C . ALA A 1 318 ? -18.934 -4.150 23.674 1.00 95.19 318 ALA A C 1
ATOM 2598 O O . ALA A 1 318 ? -19.222 -4.415 22.502 1.00 95.19 318 ALA A O 1
ATOM 2599 N N . LYS A 1 319 ? -19.823 -3.614 24.519 1.00 96.69 319 LYS A N 1
ATOM 2600 C CA . LYS A 1 319 ? -21.170 -3.213 24.114 1.00 96.69 319 LYS A CA 1
ATOM 2601 C C . LYS A 1 319 ? -21.120 -2.054 23.116 1.00 96.69 319 LYS A C 1
ATOM 2603 O O . LYS A 1 319 ? -21.762 -2.152 22.076 1.00 96.69 319 LYS A O 1
ATOM 2608 N N . ILE A 1 320 ? -20.329 -1.016 23.396 1.00 96.75 320 ILE A N 1
ATOM 2609 C CA . ILE A 1 320 ? -20.159 0.142 22.503 1.00 96.75 320 ILE A CA 1
ATOM 2610 C C . ILE A 1 320 ? -19.599 -0.304 21.147 1.00 96.75 320 ILE A C 1
ATOM 2612 O O . ILE A 1 320 ? -20.183 0.023 20.117 1.00 96.75 320 ILE A O 1
ATOM 2616 N N . LEU A 1 321 ? -18.544 -1.130 21.137 1.00 95.25 321 LEU A N 1
ATOM 2617 C CA . LEU A 1 321 ? -17.975 -1.699 19.906 1.00 95.25 321 LEU A CA 1
ATOM 2618 C C . LEU A 1 321 ? -19.031 -2.410 19.048 1.00 95.25 321 LEU A C 1
ATOM 2620 O O . LEU A 1 321 ? -19.042 -2.274 17.829 1.00 95.25 321 LEU A O 1
ATOM 2624 N N . THR A 1 322 ? -19.927 -3.169 19.681 1.00 93.06 322 THR A N 1
ATOM 2625 C CA . THR A 1 322 ? -20.942 -3.959 18.967 1.00 93.06 322 THR A CA 1
ATOM 2626 C C . THR A 1 322 ? -22.106 -3.102 18.463 1.00 93.06 322 THR A C 1
ATOM 2628 O O . THR A 1 322 ? -22.659 -3.387 17.403 1.00 93.06 322 THR A O 1
ATOM 2631 N N . GLU A 1 323 ? -22.522 -2.094 19.231 1.00 94.50 323 GLU A N 1
ATOM 2632 C CA . GLU A 1 323 ? -23.717 -1.293 18.935 1.00 94.50 323 GLU A CA 1
ATOM 2633 C C . GLU A 1 323 ? -23.421 -0.095 18.024 1.00 94.50 323 GLU A C 1
ATOM 2635 O O . GLU A 1 323 ? -24.230 0.208 17.148 1.00 94.50 323 GLU A O 1
ATOM 2640 N N . GLU A 1 324 ? -22.280 0.569 18.210 1.00 94.69 324 GLU A N 1
ATOM 2641 C CA . GLU A 1 324 ? -21.960 1.847 17.555 1.00 94.69 324 GLU A CA 1
ATOM 2642 C C . GLU A 1 324 ? -20.921 1.695 16.436 1.00 94.69 324 GLU A C 1
ATOM 2644 O O . GLU A 1 324 ? -20.942 2.465 15.482 1.00 94.69 324 GLU A O 1
ATOM 2649 N N . PHE A 1 325 ? -20.097 0.640 16.476 1.00 94.00 325 PHE A N 1
ATOM 2650 C CA . PHE A 1 325 ? -19.068 0.343 15.469 1.00 94.00 325 PHE A CA 1
ATOM 2651 C C . PHE A 1 325 ? -19.338 -0.975 14.728 1.00 94.00 325 PHE A C 1
ATOM 2653 O O . PHE A 1 325 ? -18.422 -1.713 14.368 1.00 94.00 325 PHE A O 1
ATOM 2660 N N . ALA A 1 326 ? -20.614 -1.285 14.483 1.00 90.25 326 ALA A N 1
ATOM 2661 C CA . ALA A 1 326 ? -21.036 -2.548 13.869 1.00 90.25 326 ALA A CA 1
ATOM 2662 C C . ALA A 1 326 ? -20.457 -2.784 12.459 1.00 90.25 326 ALA A C 1
ATOM 2664 O O . ALA A 1 326 ? -20.316 -3.930 12.030 1.00 90.25 326 ALA A O 1
ATOM 2665 N N . ASP A 1 327 ? -20.110 -1.709 11.746 1.00 90.94 327 ASP A N 1
ATOM 2666 C CA . ASP A 1 327 ? -19.496 -1.777 10.419 1.00 90.94 327 ASP A CA 1
ATOM 2667 C C . ASP A 1 327 ? -17.972 -1.953 10.468 1.00 90.94 327 ASP A C 1
ATOM 2669 O O . ASP A 1 327 ? -17.342 -2.095 9.413 1.00 90.94 327 ASP A O 1
ATOM 2673 N N . PHE A 1 328 ? -17.370 -1.977 11.661 1.00 93.06 328 PHE A N 1
ATOM 2674 C CA . PHE A 1 328 ? -15.942 -2.198 11.861 1.00 93.06 328 PHE A CA 1
ATOM 2675 C C . PHE A 1 328 ? -15.668 -3.663 12.219 1.00 93.06 328 PHE A C 1
ATOM 2677 O O . PHE A 1 328 ? -16.490 -4.379 12.792 1.00 93.06 328 PHE A O 1
ATOM 2684 N N . ARG A 1 329 ? -14.478 -4.133 11.863 1.00 88.94 329 ARG A N 1
ATOM 2685 C CA . ARG A 1 329 ? -13.959 -5.461 12.170 1.00 88.94 329 ARG A CA 1
ATOM 2686 C C . ARG A 1 329 ? -12.582 -5.336 12.788 1.00 88.94 329 ARG A C 1
ATOM 2688 O O . ARG A 1 329 ? -11.761 -4.560 12.318 1.00 88.94 329 ARG A O 1
ATOM 2695 N N . TYR A 1 330 ? -12.318 -6.192 13.762 1.00 87.25 330 TYR A N 1
ATOM 2696 C CA . TYR A 1 330 ? -11.030 -6.307 14.424 1.00 87.25 330 TYR A CA 1
ATOM 2697 C C . TYR A 1 330 ? -10.499 -7.734 14.295 1.00 87.25 330 TYR A C 1
ATOM 2699 O O . TYR A 1 330 ? -11.228 -8.709 14.510 1.00 87.25 330 TYR A O 1
ATOM 2707 N N . CYS A 1 331 ? -9.223 -7.855 13.947 1.00 82.69 331 CYS A N 1
ATOM 2708 C CA . CYS A 1 331 ? -8.466 -9.089 14.058 1.00 82.69 331 CYS A CA 1
ATOM 2709 C C . CYS A 1 331 ? -7.548 -8.972 15.272 1.00 82.69 331 CYS A C 1
ATOM 2711 O O . CYS A 1 331 ? -6.703 -8.083 15.322 1.00 82.69 331 CYS A O 1
ATOM 2713 N N . ARG A 1 332 ? -7.701 -9.895 16.229 1.00 77.81 332 ARG A N 1
ATOM 2714 C CA . ARG A 1 332 ? -6.760 -10.007 17.347 1.00 77.81 332 ARG A CA 1
ATOM 2715 C C . ARG A 1 332 ? -5.343 -10.200 16.841 1.00 77.81 332 ARG A C 1
ATOM 2717 O O . ARG A 1 332 ? -5.136 -10.901 15.848 1.00 77.81 332 ARG A O 1
ATOM 2724 N N . GLU A 1 333 ? -4.392 -9.625 17.568 1.00 78.81 333 GLU A N 1
ATOM 2725 C CA . GLU A 1 333 ? -2.977 -9.840 17.287 1.00 78.81 333 GLU A CA 1
ATOM 2726 C C . GLU A 1 333 ? -2.666 -11.350 17.323 1.00 78.81 333 GLU A C 1
ATOM 2728 O O . GLU A 1 333 ? -3.136 -12.043 18.236 1.00 78.81 333 GLU A O 1
ATOM 2733 N N . PRO A 1 334 ? -1.893 -11.891 16.361 1.00 70.00 334 PRO A N 1
ATOM 2734 C CA . PRO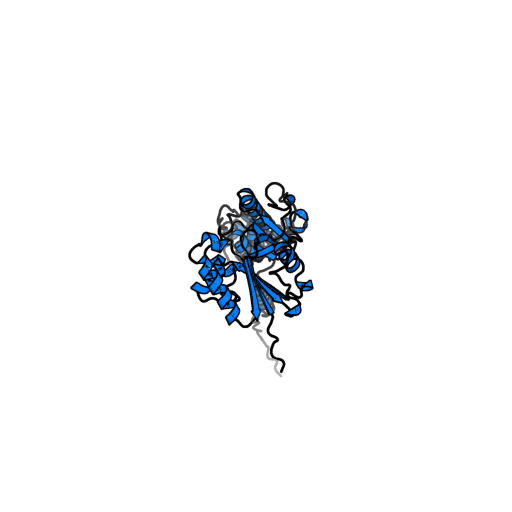 A 1 334 ? -1.590 -13.322 16.298 1.00 70.00 334 PRO A CA 1
ATOM 2735 C C . PRO A 1 334 ? -1.025 -13.888 17.609 1.00 70.00 334 PRO A C 1
ATOM 2737 O O . PRO A 1 334 ? -1.436 -14.963 18.039 1.00 70.00 334 PRO A O 1
ATOM 2740 N N . GLU A 1 335 ? -0.158 -13.132 18.286 1.00 67.06 335 GLU A N 1
ATOM 2741 C CA . GLU A 1 335 ? 0.437 -13.510 19.576 1.00 67.06 335 GLU A CA 1
ATOM 2742 C C . GLU A 1 335 ? -0.632 -13.666 20.672 1.00 67.06 335 GLU A C 1
ATOM 2744 O O . GLU A 1 335 ? -0.652 -14.665 21.391 1.00 67.06 335 GLU A O 1
ATOM 2749 N N . LYS A 1 336 ? -1.613 -12.754 20.724 1.00 65.50 336 LYS A N 1
ATOM 2750 C CA . LYS A 1 336 ? -2.735 -12.815 21.678 1.00 65.50 336 LYS A CA 1
ATOM 2751 C C . LYS A 1 336 ? -3.690 -13.979 21.389 1.00 65.50 336 LYS A C 1
ATOM 2753 O O . LYS A 1 336 ? -4.299 -14.532 22.308 1.00 65.50 336 LYS A O 1
ATOM 2758 N N . ILE A 1 337 ? -3.831 -14.377 20.121 1.00 65.88 337 ILE A N 1
ATOM 2759 C CA . ILE A 1 337 ? -4.591 -15.578 19.739 1.00 65.88 337 ILE A CA 1
ATOM 2760 C C . ILE A 1 337 ? -3.873 -16.835 20.245 1.00 65.88 337 ILE A C 1
ATOM 2762 O O . ILE A 1 337 ? -4.517 -17.721 20.813 1.00 65.88 337 ILE A O 1
ATOM 2766 N N . GLU A 1 338 ? -2.554 -16.920 20.071 1.00 68.19 338 GLU A N 1
ATOM 2767 C CA . GLU A 1 338 ? -1.756 -18.052 20.549 1.00 68.19 338 GLU A CA 1
ATOM 2768 C C . GLU A 1 338 ? -1.763 -18.165 22.080 1.00 68.19 338 GLU A C 1
ATOM 2770 O O . GLU A 1 338 ? -1.960 -19.266 22.599 1.00 68.19 338 GLU A O 1
ATOM 2775 N N . GLU A 1 339 ? -1.643 -17.053 22.810 1.00 67.31 339 GLU A N 1
ATOM 2776 C CA . GLU A 1 339 ? -1.732 -17.026 24.277 1.00 67.31 339 GLU A CA 1
ATOM 2777 C C . GLU A 1 339 ? -3.088 -17.524 24.791 1.00 67.31 339 GLU A C 1
ATOM 2779 O O . GLU A 1 339 ? -3.140 -18.367 25.690 1.00 67.31 339 GLU A O 1
ATOM 2784 N N . GLN A 1 340 ? -4.200 -17.085 24.194 1.00 63.62 340 GLN A N 1
ATOM 2785 C CA . GLN A 1 340 ? -5.528 -17.586 24.565 1.00 63.62 340 GLN A CA 1
ATOM 2786 C C . GLN A 1 340 ? -5.694 -19.074 24.260 1.00 63.62 340 GLN A C 1
ATOM 2788 O O . GLN A 1 340 ? -6.260 -19.813 25.066 1.00 63.62 340 GLN A O 1
ATOM 2793 N N . LEU A 1 341 ? -5.193 -19.543 23.117 1.00 63.81 341 LEU A N 1
ATOM 2794 C CA . LEU A 1 341 ? -5.234 -20.965 22.778 1.00 63.81 341 LEU A CA 1
ATOM 2795 C C . LEU A 1 341 ? -4.400 -21.805 23.754 1.00 63.81 341 LEU A C 1
ATOM 2797 O O . LEU A 1 341 ? -4.816 -22.912 24.097 1.00 63.81 341 LEU A O 1
ATOM 2801 N N . GLN A 1 342 ? -3.272 -21.283 24.238 1.00 63.19 342 GLN A N 1
ATOM 2802 C CA . GLN A 1 342 ? -2.462 -21.925 25.275 1.00 63.19 342 GLN A CA 1
ATOM 2803 C C . GLN A 1 342 ? -3.172 -21.926 26.636 1.00 63.19 342 GLN A C 1
ATOM 2805 O O . GLN A 1 342 ? -3.184 -22.958 27.309 1.00 63.19 342 GLN A O 1
ATOM 2810 N N . GLN A 1 343 ? -3.833 -20.831 27.021 1.00 58.31 343 GLN A N 1
ATOM 2811 C CA . GLN A 1 343 ? -4.636 -20.763 28.249 1.00 58.31 343 GLN A CA 1
ATOM 2812 C C . GLN A 1 343 ? -5.811 -21.752 28.221 1.00 58.31 343 GLN A C 1
ATOM 2814 O O . GLN A 1 343 ? -6.044 -22.449 29.200 1.00 58.31 343 GLN A O 1
ATOM 2819 N N . ILE A 1 344 ? -6.495 -21.906 27.081 1.00 62.06 344 ILE A N 1
ATOM 2820 C CA . ILE A 1 344 ? -7.582 -22.889 26.910 1.00 62.06 344 ILE A CA 1
ATOM 2821 C C . ILE A 1 344 ? -7.056 -24.337 26.962 1.00 62.06 344 ILE A C 1
ATOM 2823 O O . ILE A 1 344 ? -7.773 -25.249 27.377 1.00 62.06 344 ILE A O 1
ATOM 2827 N N . GLN A 1 345 ? -5.813 -24.571 26.532 1.00 52.44 345 GLN A N 1
ATOM 2828 C CA . GLN A 1 345 ? -5.186 -25.899 26.529 1.00 52.44 345 GLN A CA 1
ATOM 2829 C C . GLN A 1 345 ? -4.509 -26.271 27.851 1.00 52.44 345 GLN A C 1
ATOM 2831 O O . GLN A 1 345 ? -4.153 -27.437 28.033 1.00 52.44 345 GLN A O 1
ATOM 2836 N N . THR A 1 346 ? -4.351 -25.323 28.773 1.00 40.19 346 THR A N 1
ATOM 2837 C CA . THR A 1 346 ? -3.805 -25.580 30.106 1.00 40.19 346 THR A CA 1
ATOM 2838 C C . THR A 1 346 ? -4.989 -25.731 31.062 1.00 40.19 346 THR A C 1
ATOM 2840 O O . THR A 1 346 ? -5.600 -24.726 31.409 1.00 40.19 346 THR A O 1
ATOM 2843 N N . PRO A 1 347 ? -5.384 -26.952 31.478 1.00 40.66 347 PRO A N 1
ATOM 2844 C CA . PRO A 1 347 ? -6.437 -27.081 32.472 1.00 40.66 347 PRO A CA 1
ATOM 2845 C C . PRO A 1 347 ? -5.939 -26.419 33.753 1.00 40.66 347 PRO A C 1
ATOM 2847 O O . PRO A 1 347 ? -4.836 -26.731 34.208 1.00 40.66 347 PRO A O 1
ATOM 2850 N N . GLU A 1 348 ? -6.746 -25.536 34.332 1.00 44.00 348 GLU A N 1
ATOM 2851 C CA . GLU A 1 348 ? -6.564 -25.078 35.704 1.00 44.00 348 GLU A CA 1
ATOM 2852 C C . GLU A 1 348 ? -6.493 -26.317 36.607 1.00 44.00 348 GLU A C 1
ATOM 2854 O O . GLU A 1 348 ? -7.499 -26.955 36.920 1.00 44.00 348 GLU A O 1
ATOM 2859 N N . THR A 1 349 ? -5.286 -26.722 37.001 1.00 39.66 349 THR A N 1
ATOM 2860 C CA . THR A 1 349 ? -5.104 -27.608 38.148 1.00 39.66 349 THR A CA 1
ATOM 2861 C C . THR A 1 349 ? -5.428 -26.797 39.395 1.00 39.66 349 THR A C 1
ATOM 2863 O O . THR A 1 349 ? -4.534 -26.291 40.068 1.00 39.66 349 THR A O 1
ATOM 2866 N N . GLU A 1 350 ? -6.719 -26.651 39.685 1.00 37.31 350 GLU A N 1
ATOM 2867 C CA . GLU A 1 350 ? -7.175 -26.371 41.037 1.00 37.31 350 GLU A CA 1
ATOM 2868 C C . GLU A 1 350 ? -6.859 -27.599 41.903 1.00 37.31 350 GLU A C 1
ATOM 2870 O O . GLU A 1 350 ? -7.376 -28.701 41.691 1.00 37.31 350 GLU A O 1
ATOM 2875 N N . ASP A 1 351 ? -5.967 -27.405 42.873 1.00 36.81 351 ASP A N 1
ATOM 2876 C CA . ASP A 1 351 ? -5.644 -28.356 43.934 1.00 36.81 351 ASP A CA 1
ATOM 2877 C C . ASP A 1 351 ? -6.901 -28.689 44.763 1.00 36.81 351 ASP A C 1
ATOM 2879 O O . ASP A 1 351 ? -7.177 -28.098 45.810 1.00 36.81 351 ASP A O 1
ATOM 2883 N N . PHE A 1 352 ? -7.661 -29.702 44.342 1.00 32.75 352 PHE A N 1
ATOM 2884 C CA . PHE A 1 352 ? -8.614 -30.380 45.217 1.00 32.75 352 PHE A CA 1
ATOM 2885 C C . PHE A 1 352 ? -7.849 -31.260 46.219 1.00 32.75 352 PHE A C 1
ATOM 2887 O O . PHE A 1 352 ? -7.604 -32.447 45.992 1.00 32.75 352 PHE A O 1
ATOM 2894 N N . GLN A 1 353 ? -7.498 -30.696 47.378 1.00 33.88 353 GLN A N 1
ATOM 2895 C CA . GLN A 1 353 ? -7.166 -31.497 48.559 1.00 33.88 353 GLN A CA 1
ATOM 2896 C C . GLN A 1 353 ? -8.438 -32.180 49.090 1.00 33.88 353 GLN A C 1
ATOM 2898 O O . GLN A 1 353 ? -9.186 -31.627 49.898 1.00 33.88 353 GLN A O 1
ATOM 2903 N N . GLU A 1 354 ? -8.684 -33.417 48.653 1.00 33.47 354 GLU A N 1
ATOM 2904 C CA . GLU A 1 354 ? -9.676 -34.307 49.262 1.00 33.47 354 GLU A CA 1
ATOM 2905 C C . GLU A 1 354 ? -9.288 -34.633 50.717 1.00 33.47 354 GLU A C 1
ATOM 2907 O O . GLU A 1 354 ? -8.452 -35.493 51.012 1.00 33.47 354 GLU A O 1
ATOM 2912 N N . ASN A 1 355 ? -9.958 -33.969 51.660 1.00 34.09 355 ASN A N 1
ATOM 2913 C CA . ASN A 1 355 ? -9.989 -34.351 53.069 1.00 34.09 355 ASN A CA 1
ATOM 2914 C C . ASN A 1 355 ? -10.703 -35.708 53.234 1.00 34.09 355 ASN A C 1
ATOM 2916 O O . ASN A 1 355 ? -11.911 -35.785 53.469 1.00 34.09 355 ASN A O 1
ATOM 2920 N N . SER A 1 356 ? -9.951 -36.806 53.143 1.00 33.38 356 SER A N 1
ATOM 2921 C CA . SER A 1 356 ? -10.458 -38.157 53.412 1.00 33.38 356 SER A CA 1
ATOM 2922 C C . SER A 1 356 ? -10.562 -38.446 54.919 1.00 33.38 356 SER A C 1
ATOM 2924 O O . SER A 1 356 ? -9.760 -39.159 55.521 1.00 33.38 356 SER A O 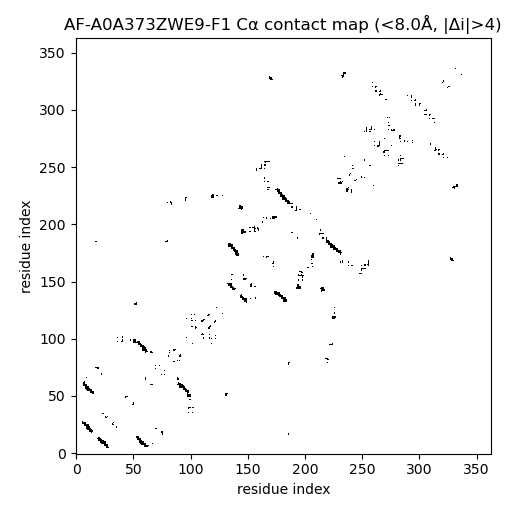1
ATOM 2926 N N . ASN A 1 357 ? -11.620 -37.939 55.552 1.00 38.47 357 ASN A N 1
ATOM 2927 C CA . ASN A 1 357 ? -12.059 -38.425 56.861 1.00 38.47 357 ASN A CA 1
ATOM 2928 C C . ASN A 1 357 ? -12.802 -39.766 56.687 1.00 38.47 357 ASN A C 1
ATOM 2930 O O . ASN A 1 357 ? -13.996 -39.799 56.395 1.00 38.47 357 ASN A O 1
ATOM 2934 N N . LYS A 1 358 ? -12.104 -40.896 56.870 1.00 34.91 358 LYS A N 1
ATOM 2935 C CA . LYS A 1 358 ? -12.731 -42.230 56.984 1.00 34.91 358 LYS A CA 1
ATOM 2936 C C . LYS A 1 358 ? -13.004 -42.583 58.455 1.00 34.91 358 LYS A C 1
ATOM 2938 O O . LYS A 1 358 ? -12.052 -42.639 59.236 1.00 34.91 358 LYS A O 1
ATOM 2943 N N . PRO A 1 359 ? -14.242 -42.939 58.850 1.00 38.88 359 PRO A N 1
ATOM 2944 C CA . PRO A 1 359 ? -14.490 -43.579 60.135 1.00 38.88 359 PRO A CA 1
ATOM 2945 C C . PRO A 1 359 ? -14.078 -45.057 60.074 1.00 38.88 359 PRO A C 1
ATOM 2947 O O . PRO A 1 359 ? -14.445 -45.789 59.154 1.00 38.88 359 PRO A O 1
ATOM 2950 N N . LYS A 1 360 ? -13.330 -45.518 61.081 1.00 35.91 360 LYS A N 1
ATOM 2951 C CA . LYS A 1 360 ? -13.021 -46.941 61.284 1.00 35.91 360 LYS A CA 1
ATOM 2952 C C . LYS A 1 360 ? -14.277 -47.686 61.746 1.00 35.91 360 LYS A C 1
ATOM 2954 O O . LYS A 1 360 ? -14.693 -47.528 62.891 1.00 35.91 360 LYS A O 1
ATOM 2959 N N . MET A 1 361 ? -14.827 -48.553 60.898 1.00 30.34 361 MET A N 1
ATOM 2960 C CA . MET A 1 361 ? -15.699 -49.639 61.347 1.00 30.34 361 MET A CA 1
ATOM 2961 C C . MET A 1 361 ? -14.846 -50.842 61.759 1.00 30.34 361 MET A C 1
ATOM 2963 O O . MET A 1 361 ? -14.039 -51.340 60.980 1.00 30.34 361 MET A O 1
ATOM 2967 N N . LYS A 1 362 ? -15.037 -51.284 63.006 1.00 36.22 362 LYS A N 1
ATOM 2968 C CA . LYS A 1 362 ? -14.627 -52.603 63.496 1.00 36.22 362 LYS A CA 1
ATOM 2969 C C . LYS A 1 362 ? -15.513 -53.667 62.845 1.00 36.22 362 LYS A C 1
ATOM 2971 O O . LYS A 1 362 ? -16.729 -53.506 62.899 1.00 36.22 362 LYS A O 1
ATOM 2976 N N . ILE A 1 363 ? -14.902 -54.730 62.326 1.00 34.78 363 ILE A N 1
ATOM 2977 C CA . ILE A 1 363 ? -15.087 -56.143 62.717 1.00 34.78 363 ILE A CA 1
ATOM 2978 C C . ILE A 1 363 ? -13.799 -56.869 62.337 1.00 34.78 363 ILE A C 1
ATOM 2980 O O . ILE A 1 363 ? -13.330 -56.651 61.197 1.00 34.78 363 ILE A O 1
#

pLDDT: mean 81.86, std 15.18, range [30.34, 97.44]

Radius of gyration: 28.65 Å; Cα contacts (8 Å, |Δi|>4): 524; chains: 1; bounding box: 54×76×99 Å

Secondary structure (DSSP, 8-state):
-PPPPPPEEEEEEE-TT--EEEEEEEES-THHHHHHHHHHHHHHTT-HHHHTT-EEEEEEES-GGG---TTTS-HHHHHHHHHHSTTTTTEEEEEEEEHHHHHHHHHHT--TTSSTTSHHHHHHHH-SS-S-SSEEEEE-SS-EEEE-SSHHHHHHHHHHHHHHHHTTTBTT---SEEEEEEEEESSPPPGGGBSTTSS---TTS-GGGS-GGGSB-S--EEEEEEEEEE--S-HHHHHHHHHS--S--PPPPHHHHHHHHHHHHHHTS-S-GGG---STT---TTGGGSHHHHHHHHT--SHHHHHHHHHHHHHHHHHHHHHH-TTB--PPPHHHHHHHHHHHHS-----------------

Mean predicted aligned error: 9.96 Å

Foldseek 3Di:
DDDDPFWKKWKFKAALLRDTPDIDIDTPPCPVVLVVLVVLCVVCVVPLLRQLGIKMKMWTAPDPVLDDPCVPDPVLVVLLVCQLCVVVSRTPDMAMDGSVLSVVCVVVVHDCVDPCSAQQNVCVVVPPDDRDQFWKWKDFPLAIQTAGPDPLSLQLVLQVLLLLLQCLQFPQQRGQWIFTKGKDFSDDFDPQQYSPRSPDDPSPQHNNRDDSSVHDPSTRIHIGTNDIQGSAFALVSSCCSQPVPSSDNRDHDLVSVLLSLLVCLLVVVDQQLVPPDDDPPHHNPCNVVCVVLVVQCVVDPDDVSNVVSSVVSNVVSVVCCVPVVVRGHYDYDPVVVVVVVVVVVDPPPPPPPPPPPDDDDDD